Protein AF-A0AA45L9X8-F1 (afdb_monomer)

Sequence (240 aa):
MHRSDQQALIRVTEGLGALEAAHTVRDLLAHVPREQLTEALHHLAKVARGTAWALNGVAEGASHLAQDATNTETGPWPELAELAREIETAARSTVDKSRGQRTAFGTAHNTARIAEGGTPPRPDTSGTQLGERAVSHLEHAEALLHHPGHRVTDVSVLRTVTGALERVTDLVAGLADQCARAANRLASRSTDEDAAERHRATARDVATARRLTREVRRELERVHDLAGQLHELTARPARS

Radius of gyration: 20.43 Å; Cα contacts (8 Å, |Δi|>4): 399; chains: 1; bounding box: 55×26×66 Å

Structure (mmCIF, N/CA/C/O backbone):
data_AF-A0AA45L9X8-F1
#
_entry.id   AF-A0AA45L9X8-F1
#
loop_
_atom_site.group_PDB
_atom_site.id
_atom_site.type_symbol
_atom_site.label_atom_id
_atom_site.label_alt_id
_atom_site.label_comp_id
_atom_site.label_asym_id
_atom_site.label_entity_id
_atom_site.label_seq_id
_atom_site.pdbx_PDB_ins_code
_atom_site.Cartn_x
_atom_site.Cartn_y
_atom_site.Cartn_z
_atom_site.occupancy
_atom_site.B_iso_or_equiv
_atom_site.auth_seq_id
_atom_site.auth_comp_id
_atom_site.auth_asym_id
_atom_site.auth_atom_id
_atom_site.pdbx_PDB_model_num
ATOM 1 N N . MET A 1 1 ? -18.139 9.742 16.169 1.00 68.81 1 MET A N 1
ATOM 2 C CA . MET A 1 1 ? -17.007 9.926 15.238 1.00 68.81 1 MET A CA 1
ATOM 3 C C . MET A 1 1 ? -16.358 11.298 15.420 1.00 68.81 1 MET A C 1
ATOM 5 O O . MET A 1 1 ? -17.027 12.312 15.234 1.00 68.81 1 MET A O 1
ATOM 9 N N . HIS A 1 2 ? -15.077 11.338 15.807 1.00 83.50 2 HIS A N 1
ATOM 10 C CA . HIS A 1 2 ? -14.310 12.582 15.959 1.00 83.50 2 HIS A CA 1
ATOM 11 C C . HIS A 1 2 ? -13.847 13.137 14.599 1.00 83.50 2 HIS A C 1
ATOM 13 O O . HIS A 1 2 ? -13.702 12.402 13.623 1.00 83.50 2 HIS A O 1
ATOM 19 N N . ARG A 1 3 ? -13.555 14.445 14.526 1.00 84.88 3 ARG A N 1
ATOM 20 C CA . ARG A 1 3 ? -13.053 15.095 13.295 1.00 84.88 3 ARG A CA 1
ATOM 21 C C . ARG A 1 3 ? -11.754 14.456 12.777 1.00 84.88 3 ARG A C 1
ATOM 23 O O . ARG A 1 3 ? -11.559 14.387 11.567 1.00 84.88 3 ARG A O 1
ATOM 30 N N . SER A 1 4 ? -10.882 13.992 13.673 1.00 86.44 4 SER A N 1
ATOM 31 C CA . SER A 1 4 ? -9.638 13.283 13.338 1.00 86.44 4 SER A CA 1
ATOM 32 C C . SER A 1 4 ? -9.898 11.927 12.677 1.00 86.44 4 SER A C 1
ATOM 34 O O . SER A 1 4 ? -9.291 11.637 11.647 1.00 86.44 4 SER A O 1
ATOM 36 N N . ASP A 1 5 ? -10.846 11.147 13.209 1.00 88.81 5 ASP A N 1
ATOM 37 C CA . ASP A 1 5 ? -11.257 9.852 12.649 1.00 88.81 5 ASP A CA 1
ATOM 38 C C . ASP A 1 5 ? -11.786 10.021 11.224 1.00 88.81 5 ASP A C 1
ATOM 40 O O . ASP A 1 5 ? -11.373 9.317 10.305 1.00 88.81 5 ASP A O 1
ATOM 44 N N . GLN A 1 6 ? -12.662 11.010 11.023 1.00 89.00 6 GLN A N 1
ATOM 45 C CA . GLN A 1 6 ? -13.237 11.300 9.714 1.00 89.00 6 GLN A CA 1
ATOM 46 C C . GLN A 1 6 ? -12.159 11.700 8.698 1.00 89.00 6 GLN A C 1
ATOM 48 O O . GLN A 1 6 ? -12.199 11.270 7.549 1.00 89.00 6 GLN A O 1
ATOM 53 N N . GLN A 1 7 ? -11.168 12.494 9.111 1.00 89.00 7 GLN A N 1
ATOM 54 C CA . GLN A 1 7 ? -10.051 12.865 8.241 1.00 89.00 7 GLN A CA 1
ATOM 55 C C . GLN A 1 7 ? -9.158 11.671 7.891 1.00 89.00 7 GLN A C 1
ATOM 57 O O . GLN A 1 7 ? -8.729 11.566 6.743 1.00 89.00 7 GLN A O 1
ATOM 62 N N . ALA A 1 8 ? -8.872 10.783 8.848 1.00 88.62 8 ALA A N 1
ATOM 63 C CA . ALA A 1 8 ? -8.127 9.554 8.576 1.00 88.62 8 ALA A CA 1
ATOM 64 C C . ALA A 1 8 ? -8.879 8.668 7.575 1.00 88.62 8 ALA A C 1
ATOM 66 O O . ALA A 1 8 ? -8.294 8.218 6.590 1.00 88.62 8 ALA A O 1
ATOM 67 N N . LEU A 1 9 ? -10.184 8.486 7.791 1.00 91.50 9 LEU A N 1
ATOM 68 C CA . LEU A 1 9 ? -11.040 7.688 6.925 1.00 91.50 9 LEU A CA 1
ATOM 69 C C . LEU A 1 9 ? -11.077 8.231 5.494 1.00 91.50 9 LEU A C 1
ATOM 71 O O . LEU A 1 9 ? -10.830 7.474 4.557 1.00 91.50 9 LEU A O 1
ATOM 75 N N . ILE A 1 10 ? -11.340 9.531 5.325 1.00 91.38 10 ILE A N 1
ATOM 76 C CA . ILE A 1 10 ? -11.396 10.182 4.007 1.00 91.38 10 ILE A CA 1
ATOM 77 C C . ILE A 1 10 ? -10.073 9.985 3.267 1.00 91.38 10 ILE A C 1
ATOM 79 O O . ILE A 1 10 ? -10.062 9.453 2.165 1.00 91.38 10 ILE A O 1
ATOM 83 N N . ARG A 1 11 ? -8.939 10.307 3.899 1.00 91.00 11 ARG A N 1
ATOM 84 C CA . ARG A 1 11 ? -7.625 10.204 3.245 1.00 91.00 11 ARG A CA 1
ATOM 85 C C . ARG A 1 11 ? -7.294 8.784 2.800 1.00 91.00 11 ARG A C 1
ATOM 87 O O . ARG A 1 11 ? -6.819 8.587 1.686 1.00 91.00 11 ARG A O 1
ATOM 94 N N . VAL A 1 12 ? -7.525 7.795 3.666 1.00 92.69 12 VAL A N 1
ATOM 95 C CA . VAL A 1 12 ? -7.210 6.394 3.350 1.00 92.69 12 VAL A CA 1
ATOM 96 C C . VAL A 1 12 ? -8.138 5.859 2.258 1.00 92.69 12 VAL A C 1
ATOM 98 O O . VAL A 1 12 ? -7.678 5.144 1.374 1.00 92.69 12 VAL A O 1
ATOM 101 N N . THR A 1 13 ? -9.422 6.220 2.277 1.00 94.00 13 THR A N 1
ATOM 102 C CA . THR A 1 13 ? -10.393 5.749 1.274 1.00 94.00 13 THR A CA 1
ATOM 103 C C . THR A 1 13 ? -10.243 6.444 -0.078 1.00 94.00 13 THR A C 1
ATOM 105 O O . THR A 1 13 ? -10.304 5.773 -1.105 1.00 94.00 13 THR A O 1
ATOM 108 N N . GLU A 1 14 ? -9.957 7.745 -0.108 1.00 94.44 14 GLU A N 1
ATOM 109 C CA . GLU A 1 14 ? -9.617 8.459 -1.346 1.00 94.44 14 GLU A CA 1
ATOM 110 C C . GLU A 1 14 ? -8.288 7.955 -1.923 1.00 94.44 14 GLU A C 1
ATOM 112 O O . GLU A 1 14 ? -8.189 7.694 -3.122 1.00 94.44 14 GLU A O 1
ATOM 117 N N . GLY A 1 15 ? -7.276 7.744 -1.070 1.00 94.75 15 GLY A N 1
ATOM 118 C CA . GLY A 1 15 ? -5.996 7.165 -1.480 1.00 94.75 15 GLY A CA 1
ATOM 119 C C . GLY A 1 15 ? -6.153 5.752 -2.047 1.00 94.75 15 GLY A C 1
ATOM 120 O O . GLY A 1 15 ? -5.525 5.416 -3.052 1.00 94.75 15 GLY A O 1
ATOM 121 N N . LEU A 1 16 ? -7.034 4.939 -1.453 1.00 96.38 16 LEU A N 1
ATOM 122 C CA . LEU A 1 16 ? -7.421 3.636 -1.992 1.00 96.38 16 LEU A CA 1
ATOM 123 C C . LEU A 1 16 ? -8.072 3.778 -3.375 1.00 96.38 16 LEU A C 1
ATOM 125 O O . LEU A 1 16 ? -7.644 3.095 -4.299 1.00 96.38 16 LEU A O 1
ATOM 129 N N . GLY A 1 17 ? -9.036 4.685 -3.548 1.00 96.31 17 GLY A N 1
ATOM 130 C CA . GLY A 1 17 ? -9.684 4.912 -4.845 1.00 96.31 17 GLY A CA 1
ATOM 131 C C . GLY A 1 17 ? -8.697 5.335 -5.942 1.00 96.31 17 GLY A C 1
ATOM 132 O O . GLY A 1 17 ? -8.766 4.851 -7.073 1.00 96.31 17 GLY A O 1
ATOM 133 N N . ALA A 1 18 ? -7.716 6.176 -5.604 1.00 95.69 18 ALA A N 1
ATOM 134 C CA . ALA A 1 18 ? -6.634 6.550 -6.513 1.00 95.69 18 ALA A CA 1
ATOM 135 C C . ALA A 1 18 ? -5.755 5.341 -6.900 1.00 95.69 18 ALA A C 1
ATOM 137 O O . ALA A 1 18 ? -5.417 5.162 -8.072 1.00 95.69 18 ALA A O 1
ATOM 138 N N . LEU A 1 19 ? -5.432 4.462 -5.946 1.00 96.06 19 LEU A N 1
ATOM 139 C CA . LEU A 1 19 ? -4.695 3.225 -6.223 1.00 96.06 19 LEU A CA 1
ATOM 140 C C . LEU A 1 19 ? -5.499 2.228 -7.052 1.00 96.06 19 LEU A C 1
ATOM 142 O O . LEU A 1 19 ? -4.926 1.569 -7.917 1.00 96.06 19 LEU A O 1
ATOM 146 N N . GLU A 1 20 ? -6.804 2.110 -6.820 1.00 96.81 20 GLU A N 1
ATOM 147 C CA . GLU A 1 20 ? -7.694 1.280 -7.632 1.00 96.81 20 GLU A CA 1
ATOM 148 C C . GLU A 1 20 ? -7.701 1.778 -9.080 1.00 96.81 20 GLU A C 1
ATOM 150 O O . GLU A 1 20 ? -7.525 0.978 -10.001 1.00 96.81 20 GLU A O 1
ATOM 155 N N . ALA A 1 21 ? -7.780 3.097 -9.289 1.00 94.25 21 ALA A N 1
ATOM 156 C CA . ALA A 1 21 ? -7.664 3.705 -10.612 1.00 94.25 21 ALA A CA 1
ATOM 157 C C . ALA A 1 21 ? -6.315 3.373 -11.274 1.00 94.25 21 ALA A C 1
ATOM 159 O O . ALA A 1 21 ? -6.306 2.852 -12.391 1.00 94.25 21 ALA A O 1
ATOM 160 N N . ALA A 1 22 ? -5.186 3.553 -10.575 1.00 92.50 22 ALA A N 1
ATOM 161 C CA . ALA A 1 22 ? -3.868 3.141 -11.077 1.00 92.50 22 ALA A CA 1
ATOM 162 C C . ALA A 1 22 ? -3.829 1.641 -11.424 1.00 92.50 22 ALA A C 1
ATOM 164 O O . ALA A 1 22 ? -3.284 1.229 -12.450 1.00 92.50 22 ALA A O 1
ATOM 165 N N . HIS A 1 23 ? -4.445 0.812 -10.581 1.00 92.50 23 HIS A N 1
ATOM 166 C CA . HIS A 1 23 ? -4.488 -0.631 -10.750 1.00 92.50 23 HIS A CA 1
ATOM 167 C C . HIS A 1 23 ? -5.346 -1.066 -11.945 1.00 92.50 23 HIS A C 1
ATOM 169 O O . HIS A 1 23 ? -5.035 -2.078 -12.575 1.00 92.50 23 HIS A O 1
ATOM 175 N N . THR A 1 24 ? -6.398 -0.325 -12.301 1.00 91.06 24 THR A N 1
ATOM 176 C CA . THR A 1 24 ? -7.250 -0.649 -13.462 1.00 91.06 24 THR A CA 1
ATOM 177 C C . THR A 1 24 ? -6.510 -0.534 -14.794 1.00 91.06 24 THR A C 1
ATOM 179 O O . THR A 1 24 ? -6.755 -1.321 -15.702 1.00 91.06 24 THR A O 1
ATOM 182 N N . VAL A 1 25 ? -5.544 0.381 -14.887 1.00 86.31 25 VAL A N 1
ATOM 183 C CA . VAL A 1 25 ? -4.707 0.597 -16.079 1.00 86.31 25 VAL A CA 1
ATOM 184 C C . VAL A 1 25 ? -3.301 -0.012 -15.936 1.00 86.31 25 VAL A C 1
ATOM 186 O O . VAL A 1 25 ? -2.416 0.246 -16.750 1.00 86.31 25 VAL A O 1
ATOM 189 N N . ARG A 1 26 ? -3.077 -0.857 -14.917 1.00 84.12 26 ARG A N 1
ATOM 190 C CA . ARG A 1 26 ? -1.748 -1.364 -14.515 1.00 84.12 26 ARG A CA 1
ATOM 191 C C . ARG A 1 26 ? -0.994 -2.145 -15.582 1.00 84.12 26 ARG A C 1
ATOM 193 O O . ARG A 1 26 ? 0.232 -2.119 -15.581 1.00 84.12 26 ARG A O 1
ATOM 200 N N . ASP A 1 27 ? -1.688 -2.848 -16.474 1.00 79.88 27 ASP A N 1
ATOM 201 C CA . ASP A 1 27 ? -1.033 -3.659 -17.510 1.00 79.88 27 ASP A CA 1
ATOM 202 C C . ASP A 1 27 ? -0.260 -2.780 -18.509 1.00 79.88 27 ASP A C 1
ATOM 204 O O . ASP A 1 27 ? 0.570 -3.267 -19.270 1.00 79.88 27 ASP A O 1
ATOM 208 N N . LEU A 1 28 ? -0.472 -1.463 -18.452 1.00 77.44 28 LEU A N 1
ATOM 209 C CA . LEU A 1 28 ? 0.188 -0.461 -19.279 1.00 77.44 28 LEU A CA 1
ATOM 210 C C . LEU A 1 28 ? 1.419 0.140 -18.592 1.00 77.44 28 LEU A C 1
ATOM 212 O O . LEU A 1 28 ? 2.329 0.572 -19.296 1.00 77.44 28 LEU A O 1
ATOM 216 N N . LEU A 1 29 ? 1.539 0.045 -17.254 1.00 81.00 29 LEU A N 1
ATOM 217 C CA . LEU A 1 29 ? 2.806 0.308 -16.539 1.00 81.00 29 LEU A CA 1
ATOM 218 C C . LEU A 1 29 ? 3.929 -0.589 -17.048 1.00 81.00 29 LEU A C 1
ATOM 220 O O . LEU A 1 29 ? 5.105 -0.266 -16.979 1.00 81.00 29 LEU A O 1
ATOM 224 N N . ALA A 1 30 ? 3.550 -1.731 -17.599 1.00 74.56 30 ALA A N 1
ATOM 225 C CA . ALA A 1 30 ? 4.441 -2.658 -18.236 1.00 74.56 30 ALA A CA 1
ATOM 226 C C . ALA A 1 30 ? 5.228 -1.990 -19.407 1.00 74.56 30 ALA A C 1
ATOM 228 O O . ALA A 1 30 ? 6.401 -2.300 -19.637 1.00 74.56 30 ALA A O 1
ATOM 229 N N . HIS A 1 31 ? 4.608 -1.051 -20.116 1.00 77.00 31 HIS A N 1
ATOM 230 C CA . HIS A 1 31 ? 5.112 -0.440 -21.350 1.00 77.00 31 HIS A CA 1
ATOM 231 C C . HIS A 1 31 ? 5.698 0.963 -21.154 1.00 77.00 31 HIS A C 1
ATOM 233 O O . HIS A 1 31 ? 5.910 1.690 -22.123 1.00 77.00 31 HIS A O 1
ATOM 239 N N . VAL A 1 32 ? 5.950 1.358 -19.907 1.00 79.19 32 VAL A N 1
ATOM 240 C CA . VAL A 1 32 ? 6.441 2.702 -19.600 1.00 79.19 32 VAL A CA 1
ATOM 241 C C . VAL A 1 32 ? 7.933 2.857 -19.909 1.00 79.19 32 VAL A C 1
ATOM 243 O O . VAL A 1 32 ? 8.697 1.890 -19.801 1.00 79.19 32 VAL A O 1
ATOM 246 N N . PRO A 1 33 ? 8.377 4.071 -20.279 1.00 85.62 33 PRO A N 1
ATOM 247 C CA . PRO A 1 33 ? 9.795 4.382 -20.399 1.00 85.62 33 PRO A CA 1
ATOM 248 C C . PRO A 1 33 ? 10.496 4.373 -19.028 1.00 85.62 33 PRO A C 1
ATOM 250 O O . PRO A 1 33 ? 9.861 4.358 -17.974 1.00 85.62 33 PRO A O 1
ATOM 253 N N . ARG A 1 34 ? 11.834 4.404 -19.052 1.00 84.56 34 ARG A N 1
ATOM 254 C CA . ARG A 1 34 ? 12.699 4.334 -17.857 1.00 84.56 34 ARG A CA 1
ATOM 255 C C . ARG A 1 34 ? 12.360 5.370 -16.773 1.00 84.56 34 ARG A C 1
ATOM 257 O O . ARG A 1 34 ? 12.268 4.992 -15.613 1.00 84.56 34 ARG A O 1
ATOM 264 N N . GLU A 1 35 ? 12.095 6.616 -17.167 1.00 86.50 35 GLU A N 1
ATOM 265 C CA . GLU A 1 35 ? 11.758 7.732 -16.262 1.00 86.50 35 GLU A CA 1
ATOM 266 C C . GLU A 1 35 ? 10.467 7.448 -15.485 1.00 86.50 35 GLU A C 1
ATOM 268 O O . GLU A 1 35 ? 10.410 7.523 -14.260 1.00 86.50 35 GLU A O 1
ATOM 273 N N . GLN A 1 36 ? 9.448 6.984 -16.202 1.00 89.12 36 GLN A N 1
ATOM 274 C CA . GLN A 1 36 ? 8.138 6.663 -15.645 1.00 89.12 36 GLN A CA 1
ATOM 275 C C . GLN A 1 36 ? 8.172 5.431 -14.725 1.00 89.12 36 GLN A C 1
ATOM 277 O O . GLN A 1 36 ? 7.437 5.364 -13.741 1.00 89.12 36 GLN A O 1
ATOM 282 N N . LEU A 1 37 ? 9.055 4.456 -14.987 1.00 91.50 37 LEU A N 1
ATOM 283 C CA . LEU A 1 37 ? 9.295 3.352 -14.050 1.00 91.50 37 LEU A CA 1
ATOM 284 C C . LEU A 1 37 ? 9.880 3.868 -12.726 1.00 91.50 37 LEU A C 1
ATOM 286 O O . LEU A 1 37 ? 9.458 3.435 -11.651 1.00 91.50 37 LEU A O 1
ATOM 290 N N . THR A 1 38 ? 10.845 4.781 -12.790 1.00 93.31 38 THR A N 1
ATOM 291 C CA . THR A 1 38 ? 11.466 5.374 -11.602 1.00 93.31 38 THR A CA 1
ATOM 292 C C . THR A 1 38 ? 10.468 6.195 -10.792 1.00 93.31 38 THR A C 1
ATOM 294 O O . THR A 1 38 ? 10.443 6.055 -9.564 1.00 93.31 38 THR A O 1
ATOM 297 N N . GLU A 1 39 ? 9.619 6.987 -11.451 1.00 94.06 39 GLU A N 1
ATOM 298 C CA . GLU A 1 39 ? 8.519 7.733 -10.823 1.00 94.06 39 GLU A CA 1
ATOM 299 C C . GLU A 1 39 ? 7.506 6.790 -10.166 1.00 94.06 39 GLU A C 1
ATOM 301 O O . GLU A 1 39 ? 7.210 6.928 -8.979 1.00 94.06 39 GLU A O 1
ATOM 306 N N . ALA A 1 40 ? 7.056 5.746 -10.868 1.00 94.56 40 ALA A N 1
ATOM 307 C CA . ALA A 1 40 ? 6.150 4.753 -10.294 1.00 94.56 40 ALA A CA 1
ATOM 308 C C . ALA A 1 40 ? 6.728 4.119 -9.015 1.00 94.56 40 ALA A C 1
ATOM 310 O O . ALA A 1 40 ? 6.042 4.012 -7.997 1.00 94.56 40 ALA A O 1
ATOM 311 N N . LEU A 1 41 ? 8.010 3.734 -9.028 1.00 96.25 41 LEU A N 1
ATOM 312 C CA . LEU A 1 41 ? 8.690 3.181 -7.852 1.00 96.25 41 LEU A CA 1
ATOM 313 C C . LEU A 1 41 ? 8.836 4.206 -6.721 1.00 96.25 41 LEU A C 1
ATOM 315 O O . LEU A 1 41 ? 8.725 3.836 -5.548 1.00 96.25 41 LEU A O 1
ATOM 319 N N . HIS A 1 42 ? 9.040 5.482 -7.057 1.00 96.50 42 HIS A N 1
ATOM 320 C CA . HIS A 1 42 ? 9.050 6.573 -6.088 1.00 96.50 42 HIS A CA 1
ATOM 321 C C . HIS A 1 42 ? 7.705 6.676 -5.365 1.00 96.50 42 HIS A C 1
ATOM 323 O O . HIS A 1 42 ? 7.655 6.602 -4.134 1.00 96.50 42 HIS A O 1
ATOM 329 N N . HIS A 1 43 ? 6.614 6.777 -6.125 1.00 96.75 43 HIS A N 1
ATOM 330 C CA . HIS A 1 43 ? 5.272 6.908 -5.573 1.00 96.75 43 HIS A CA 1
ATOM 331 C C . HIS A 1 43 ? 4.875 5.672 -4.757 1.00 96.75 43 HIS A C 1
ATOM 333 O O . HIS A 1 43 ? 4.352 5.812 -3.653 1.00 96.75 43 HIS A O 1
ATOM 339 N N . LEU A 1 44 ? 5.218 4.455 -5.199 1.00 96.38 44 LEU A N 1
ATOM 340 C CA . LEU A 1 44 ? 4.994 3.237 -4.405 1.00 96.38 44 LEU A CA 1
ATOM 341 C C . LEU A 1 44 ? 5.742 3.268 -3.060 1.00 96.38 44 LEU A C 1
ATOM 343 O O . LEU A 1 44 ? 5.179 2.883 -2.031 1.00 96.38 44 LEU A O 1
ATOM 347 N N . ALA A 1 45 ? 6.978 3.781 -3.020 1.00 96.00 45 ALA A N 1
ATOM 348 C CA . ALA A 1 45 ? 7.712 3.957 -1.764 1.00 96.00 45 ALA A CA 1
ATOM 349 C C . ALA A 1 45 ? 7.008 4.948 -0.817 1.00 96.00 45 ALA A C 1
ATOM 351 O O . ALA A 1 45 ? 7.021 4.780 0.409 1.00 96.00 45 ALA A O 1
ATOM 352 N N . LYS A 1 46 ? 6.383 5.989 -1.371 1.00 95.81 46 LYS A N 1
ATOM 353 C CA . LYS A 1 46 ? 5.662 7.024 -0.619 1.00 95.81 46 LYS A CA 1
ATOM 354 C C . LYS A 1 46 ? 4.297 6.543 -0.137 1.00 95.81 46 LYS A C 1
ATOM 356 O O . LYS A 1 46 ? 3.956 6.788 1.016 1.00 95.81 46 LYS A O 1
ATOM 361 N N . VAL A 1 47 ? 3.581 5.765 -0.941 1.00 95.50 47 VAL A N 1
ATOM 362 C CA . VAL A 1 47 ? 2.357 5.061 -0.532 1.00 95.50 47 VAL A CA 1
ATOM 363 C C . VAL A 1 47 ? 2.654 4.075 0.603 1.00 95.50 47 VAL A C 1
ATOM 365 O O . VAL A 1 47 ? 1.940 4.061 1.607 1.00 95.50 47 VAL A O 1
ATOM 368 N N . ALA A 1 48 ? 3.752 3.312 0.526 1.00 94.50 48 ALA A N 1
ATOM 369 C CA . ALA A 1 48 ? 4.182 2.433 1.621 1.00 94.50 48 ALA A CA 1
ATOM 370 C C . ALA A 1 48 ? 4.493 3.222 2.910 1.00 94.50 48 ALA A C 1
ATOM 372 O O . ALA A 1 48 ? 4.153 2.791 4.013 1.00 94.50 48 ALA A O 1
ATOM 373 N N . ARG A 1 49 ? 5.085 4.420 2.787 1.00 94.00 49 ARG A N 1
ATOM 374 C CA . ARG A 1 49 ? 5.280 5.340 3.920 1.00 94.00 49 ARG A CA 1
ATOM 375 C C . ARG A 1 49 ? 3.948 5.800 4.519 1.00 94.00 49 ARG A C 1
ATOM 377 O O . ARG A 1 49 ? 3.807 5.766 5.737 1.00 94.00 49 ARG A O 1
ATOM 384 N N . GLY A 1 50 ? 3.000 6.219 3.684 1.00 93.19 50 GLY A N 1
ATOM 385 C CA . GLY A 1 50 ? 1.672 6.652 4.120 1.00 93.19 50 GLY A CA 1
ATOM 386 C C . GLY A 1 50 ? 0.882 5.539 4.809 1.00 93.19 50 GLY A C 1
ATOM 387 O O . GLY A 1 50 ? 0.288 5.757 5.861 1.00 93.19 50 GLY A O 1
ATOM 388 N N . THR A 1 51 ? 0.988 4.313 4.293 1.00 92.75 51 THR A N 1
ATOM 389 C CA . THR A 1 51 ? 0.426 3.100 4.912 1.00 92.75 51 THR A CA 1
ATOM 390 C C . THR A 1 51 ? 0.974 2.902 6.330 1.00 92.75 51 THR A C 1
ATOM 392 O O . THR A 1 51 ? 0.207 2.698 7.269 1.00 92.75 51 THR A O 1
ATOM 395 N N . ALA A 1 52 ? 2.292 3.047 6.518 1.00 93.44 52 ALA A N 1
ATOM 396 C CA . ALA A 1 52 ? 2.920 2.953 7.838 1.00 93.44 52 ALA A CA 1
ATOM 397 C C . ALA A 1 52 ? 2.445 4.056 8.803 1.00 93.44 52 ALA A C 1
ATOM 399 O O . ALA A 1 52 ? 2.281 3.811 9.996 1.00 93.44 52 ALA A O 1
ATOM 400 N N . TRP A 1 53 ? 2.211 5.272 8.307 1.00 94.00 53 TRP A N 1
ATOM 401 C CA . TRP A 1 53 ? 1.665 6.358 9.121 1.00 94.00 53 TRP A CA 1
ATOM 402 C C . TRP A 1 53 ? 0.219 6.118 9.544 1.00 94.00 53 TRP A C 1
ATOM 404 O O . TRP A 1 53 ? -0.108 6.344 10.707 1.00 94.00 53 TRP A O 1
ATOM 414 N N . ALA A 1 54 ? -0.628 5.635 8.636 1.00 93.56 54 ALA A N 1
ATOM 415 C CA . ALA A 1 54 ? -1.998 5.263 8.963 1.00 93.56 54 ALA A CA 1
ATOM 416 C C . ALA A 1 54 ? -2.031 4.133 10.008 1.00 93.56 54 ALA A C 1
ATOM 418 O O . ALA A 1 54 ? -2.769 4.226 10.986 1.00 93.56 54 ALA A O 1
ATOM 419 N N . LEU A 1 55 ? -1.163 3.125 9.866 1.00 93.94 55 LEU A N 1
ATOM 420 C CA . LEU A 1 55 ? -0.999 2.054 10.855 1.00 93.94 55 LEU A CA 1
ATOM 421 C C . LEU A 1 55 ? -0.542 2.559 12.225 1.00 93.94 55 LEU A C 1
ATOM 423 O O . LEU A 1 55 ? -1.014 2.071 13.248 1.00 93.94 55 LEU A O 1
ATOM 427 N N . ASN A 1 56 ? 0.349 3.550 12.265 1.00 94.56 56 ASN A N 1
ATOM 428 C CA . ASN A 1 56 ? 0.740 4.166 13.527 1.00 94.56 56 ASN A CA 1
ATOM 429 C C . ASN A 1 56 ? -0.446 4.891 14.192 1.00 94.56 56 ASN A C 1
ATOM 431 O O . ASN A 1 56 ? -0.640 4.752 15.394 1.00 94.56 56 ASN A O 1
ATOM 435 N N . GLY A 1 57 ? -1.287 5.582 13.412 1.00 93.56 57 GLY A N 1
ATOM 436 C CA . GLY A 1 57 ? -2.528 6.189 13.914 1.00 93.56 57 GLY A CA 1
ATOM 437 C C . GLY A 1 57 ? -3.549 5.162 14.430 1.00 93.56 57 GLY A C 1
ATOM 438 O O . GLY A 1 57 ? -4.233 5.419 15.422 1.00 93.56 57 GLY A O 1
ATOM 439 N N . VAL A 1 58 ? -3.616 3.978 13.809 1.00 94.88 58 VAL A N 1
ATOM 440 C CA . VAL A 1 58 ? -4.390 2.820 14.302 1.00 94.88 58 VAL A CA 1
ATOM 441 C C . VAL A 1 58 ? -3.829 2.321 15.637 1.00 94.88 58 VAL A C 1
ATOM 443 O O . VAL A 1 58 ? -4.593 2.129 16.578 1.00 94.88 58 VAL A O 1
ATOM 446 N N . ALA A 1 59 ? -2.506 2.162 15.753 1.00 95.56 59 ALA A N 1
ATOM 447 C CA . ALA A 1 59 ? -1.860 1.709 16.985 1.00 95.56 59 ALA A CA 1
ATOM 448 C C . ALA A 1 59 ? -2.075 2.685 18.155 1.00 95.56 59 ALA A C 1
ATOM 450 O O . ALA A 1 59 ? -2.457 2.274 19.247 1.00 95.56 59 ALA A O 1
ATOM 451 N N . GLU A 1 60 ? -1.870 3.983 17.921 1.00 95.00 60 GLU A N 1
ATOM 452 C CA . GLU A 1 60 ? -2.143 5.036 18.908 1.00 95.00 60 GLU A CA 1
ATOM 453 C C . GLU A 1 60 ? -3.622 5.055 19.308 1.00 95.00 60 GLU A C 1
ATOM 455 O O . GLU A 1 60 ? -3.961 5.190 20.483 1.00 95.00 60 GLU A O 1
ATOM 460 N N . GLY A 1 61 ? -4.508 4.877 18.329 1.00 93.38 61 GLY A N 1
ATOM 461 C CA . GLY A 1 61 ? -5.947 4.786 18.524 1.00 93.38 61 GLY A CA 1
ATOM 462 C C . GLY A 1 61 ? -6.358 3.651 19.452 1.00 93.38 61 GLY A C 1
ATOM 463 O O . GLY A 1 61 ? -7.054 3.877 20.443 1.00 93.38 61 GLY A O 1
ATOM 464 N N . ALA A 1 62 ? -5.855 2.453 19.164 1.00 95.00 62 ALA A N 1
ATOM 465 C CA . ALA A 1 62 ? -6.088 1.251 19.950 1.00 95.00 62 ALA A CA 1
ATOM 466 C C . ALA A 1 62 ? -5.516 1.365 21.374 1.00 95.00 62 ALA A C 1
ATOM 468 O O . ALA A 1 62 ? -6.185 0.997 22.337 1.00 95.00 62 ALA A O 1
ATOM 469 N N . SER A 1 63 ? -4.335 1.970 21.534 1.00 94.69 63 SER A N 1
ATOM 470 C CA . SER A 1 63 ? -3.746 2.221 22.857 1.00 94.69 63 SER A CA 1
ATOM 471 C C . SER A 1 63 ? -4.657 3.071 23.746 1.00 94.69 63 SER A C 1
ATOM 473 O O . SER A 1 63 ? -4.894 2.752 24.911 1.00 94.69 63 SER A O 1
ATOM 475 N N . HIS A 1 64 ? -5.236 4.132 23.182 1.00 91.62 64 HIS A N 1
ATOM 476 C CA . HIS A 1 64 ? -6.179 4.975 23.908 1.00 91.62 64 HIS A CA 1
ATOM 477 C C . HIS A 1 64 ? -7.499 4.269 24.215 1.00 91.62 64 HIS A C 1
ATOM 479 O O . HIS A 1 64 ? -7.997 4.392 25.328 1.00 91.62 64 HIS A O 1
ATOM 485 N N . LEU A 1 65 ? -8.037 3.493 23.270 1.00 91.25 65 LEU A N 1
ATOM 486 C CA . LEU A 1 65 ? -9.227 2.675 23.518 1.00 91.25 65 LEU A CA 1
ATOM 487 C C . LEU A 1 65 ? -9.018 1.717 24.699 1.00 91.25 65 LEU A C 1
ATOM 489 O O . LEU A 1 65 ? -9.904 1.569 25.539 1.00 91.25 65 LEU A O 1
ATOM 493 N N . ALA A 1 66 ? -7.827 1.123 24.813 1.00 91.75 66 ALA A N 1
ATOM 494 C CA . ALA A 1 66 ? -7.485 0.265 25.941 1.00 91.75 66 ALA A CA 1
ATOM 495 C C . ALA A 1 66 ? -7.440 1.019 27.281 1.00 91.75 66 ALA A C 1
ATOM 497 O O . ALA A 1 66 ? -7.853 0.483 28.313 1.00 91.75 66 ALA A O 1
ATOM 498 N N . GLN A 1 67 ? -6.933 2.254 27.281 1.00 90.12 67 GLN A N 1
ATOM 499 C CA . GLN A 1 67 ? -6.897 3.113 28.468 1.00 90.12 67 GLN A CA 1
ATOM 500 C C . GLN A 1 67 ? -8.312 3.518 28.894 1.00 90.12 67 GLN A C 1
ATOM 502 O O . GLN A 1 67 ? -8.670 3.353 30.060 1.00 90.12 67 GLN A O 1
ATOM 507 N N . ASP A 1 68 ? -9.138 3.970 27.951 1.00 87.50 68 ASP A N 1
ATOM 508 C CA . ASP A 1 68 ? -10.503 4.431 28.215 1.00 87.50 68 ASP A CA 1
ATOM 509 C C . ASP A 1 68 ? -11.387 3.301 28.772 1.00 87.50 68 ASP A C 1
ATOM 511 O O . ASP A 1 68 ? -12.134 3.509 29.731 1.00 87.50 68 ASP A O 1
ATOM 515 N N . ALA A 1 69 ? -11.238 2.078 28.251 1.00 85.75 69 ALA A N 1
ATOM 516 C CA . ALA A 1 69 ? -11.947 0.891 28.741 1.00 85.75 69 ALA A CA 1
ATOM 517 C C . ALA A 1 69 ? -11.486 0.401 30.125 1.00 85.75 69 ALA A C 1
ATOM 519 O O . ALA A 1 69 ? -12.198 -0.356 30.787 1.00 85.75 69 ALA A O 1
ATOM 520 N N . THR A 1 70 ? -10.300 0.828 30.571 1.00 83.44 70 THR A N 1
ATOM 521 C CA . THR A 1 70 ? -9.797 0.552 31.926 1.00 83.44 70 THR A CA 1
ATOM 522 C C . THR A 1 70 ? -10.279 1.609 32.933 1.00 83.44 70 THR A C 1
ATOM 524 O O . THR A 1 70 ? -10.446 1.300 34.110 1.00 83.44 70 THR A O 1
ATOM 527 N N . ASN A 1 71 ? -10.520 2.843 32.475 1.00 76.25 71 ASN A N 1
ATOM 528 C CA . ASN A 1 71 ? -10.761 4.019 33.321 1.00 76.25 71 ASN A CA 1
ATOM 529 C C . ASN A 1 71 ? -12.245 4.397 33.508 1.00 76.25 71 ASN A C 1
ATOM 531 O O . ASN A 1 71 ? -12.539 5.377 34.189 1.00 76.25 71 ASN A O 1
ATOM 535 N N . THR A 1 72 ? -13.188 3.697 32.878 1.00 65.25 72 THR A N 1
ATOM 536 C CA . THR A 1 72 ? -14.593 4.131 32.809 1.00 65.25 72 THR A CA 1
ATOM 537 C C . THR A 1 72 ? -15.364 3.881 34.118 1.00 65.25 72 THR A C 1
ATOM 539 O O . THR A 1 72 ? -15.359 2.776 34.657 1.00 65.25 72 THR A O 1
ATOM 542 N N . GLU A 1 73 ? -16.092 4.901 34.607 1.00 58.12 73 GLU A N 1
ATOM 543 C CA . GLU A 1 73 ? -16.946 4.856 35.820 1.00 58.12 73 GLU A CA 1
ATOM 544 C C . GLU A 1 73 ? -18.067 3.795 35.760 1.00 58.12 73 GLU A C 1
ATOM 546 O O . GLU A 1 73 ? -18.626 3.417 36.786 1.00 58.12 73 GLU A O 1
ATOM 551 N N . THR A 1 74 ? -18.384 3.280 34.569 1.00 54.44 74 THR A N 1
ATOM 552 C CA . THR A 1 74 ? -19.402 2.244 34.310 1.00 54.44 74 THR A CA 1
ATOM 553 C C . THR A 1 74 ? -18.903 0.803 34.505 1.00 54.44 74 THR A C 1
ATOM 555 O O . THR A 1 74 ? -19.634 -0.145 34.221 1.00 54.44 74 THR A O 1
ATOM 558 N N . GLY A 1 75 ? -17.699 0.631 35.055 1.00 53.19 75 GLY A N 1
ATOM 559 C CA . GLY A 1 75 ? -17.056 -0.659 35.303 1.00 53.19 75 GLY A CA 1
ATOM 560 C C . GLY A 1 75 ? -16.048 -1.007 34.203 1.00 53.19 75 GLY A C 1
ATOM 561 O O . GLY A 1 75 ? -16.268 -0.657 33.045 1.00 53.19 75 GLY A O 1
ATOM 562 N N . PRO A 1 76 ? -14.928 -1.674 34.537 1.00 62.06 76 PRO A N 1
ATOM 563 C CA . PRO A 1 76 ? -13.895 -2.009 33.563 1.00 62.06 76 PRO A CA 1
ATOM 564 C C . PRO A 1 76 ? -14.451 -2.960 32.496 1.00 62.06 76 PRO A C 1
ATOM 566 O O . PRO A 1 76 ? -15.139 -3.926 32.827 1.00 62.06 76 PRO A O 1
ATOM 569 N N . TRP A 1 77 ? -14.119 -2.716 31.224 1.00 81.06 77 TRP A N 1
ATOM 570 C CA . TRP A 1 77 ? -14.360 -3.647 30.112 1.00 81.06 77 TRP A CA 1
ATOM 571 C C . TRP A 1 77 ? -13.044 -4.372 29.787 1.00 81.06 77 TRP A C 1
ATOM 573 O O . TRP A 1 77 ? -12.366 -4.009 28.822 1.00 81.06 77 TRP A O 1
ATOM 583 N N . PRO A 1 78 ? -12.625 -5.367 30.598 1.00 84.00 78 PRO A N 1
ATOM 584 C CA . PRO A 1 78 ? -11.303 -5.981 30.483 1.00 84.00 78 PRO A CA 1
ATOM 585 C C . PRO A 1 78 ? -11.076 -6.633 29.117 1.00 84.00 78 PRO A C 1
ATOM 587 O O . PRO A 1 78 ? -10.002 -6.467 28.552 1.00 84.00 78 PRO A O 1
ATOM 590 N N . GLU A 1 79 ? -12.101 -7.278 28.552 1.00 88.62 79 GLU A N 1
ATOM 591 C CA . GLU A 1 79 ? -12.040 -7.899 27.221 1.00 88.62 79 GLU A CA 1
ATOM 592 C C . GLU A 1 79 ? -11.786 -6.864 26.110 1.00 88.62 79 GLU A C 1
ATOM 594 O O . GLU A 1 79 ? -11.005 -7.106 25.193 1.00 88.62 79 GLU A O 1
ATOM 599 N N . LEU A 1 80 ? -12.395 -5.674 26.209 1.00 89.69 80 LEU A N 1
ATOM 600 C CA . LEU A 1 80 ? -12.169 -4.580 25.259 1.00 89.69 80 LEU A CA 1
ATOM 601 C C . LEU A 1 80 ? -10.740 -4.049 25.397 1.00 89.69 80 LEU A C 1
ATOM 603 O O . LEU A 1 80 ? -10.049 -3.860 24.397 1.00 89.69 80 LEU A O 1
ATOM 607 N N . ALA A 1 81 ? -10.290 -3.830 26.634 1.00 91.06 81 ALA A N 1
ATOM 608 C CA . ALA A 1 81 ? -8.953 -3.323 26.905 1.00 91.06 81 ALA A CA 1
ATOM 609 C C . ALA A 1 81 ? -7.854 -4.291 26.439 1.00 91.06 81 ALA A C 1
ATOM 611 O O . ALA A 1 81 ? -6.843 -3.851 25.892 1.00 91.06 81 ALA A O 1
ATOM 612 N N . GLU A 1 82 ? -8.049 -5.596 26.631 1.00 93.69 82 GLU A N 1
ATOM 613 C CA . GLU A 1 82 ? -7.148 -6.641 26.144 1.00 93.69 82 GLU A CA 1
ATOM 614 C C . GLU A 1 82 ? -7.086 -6.645 24.616 1.00 93.69 82 GLU A C 1
ATOM 616 O O . GLU A 1 82 ? -6.009 -6.477 24.041 1.00 93.69 82 GLU A O 1
ATOM 621 N N . LEU A 1 83 ? -8.242 -6.697 23.953 1.00 95.19 83 LEU A N 1
ATOM 622 C CA . LEU A 1 83 ? -8.312 -6.733 22.496 1.00 95.19 83 LEU A CA 1
ATOM 623 C C . LEU A 1 83 ? -7.734 -5.466 21.845 1.00 95.19 83 LEU A C 1
ATOM 625 O O . LEU A 1 83 ? -7.024 -5.534 20.842 1.00 95.19 83 LEU A O 1
ATOM 629 N N . ALA A 1 84 ? -7.965 -4.297 22.440 1.00 94.81 84 ALA A N 1
ATOM 630 C CA . ALA A 1 84 ? -7.372 -3.047 21.980 1.00 94.81 84 ALA A CA 1
ATOM 631 C C . ALA A 1 84 ? -5.832 -3.034 22.129 1.00 94.81 84 ALA A C 1
ATOM 633 O O . ALA A 1 84 ? -5.135 -2.539 21.240 1.00 94.81 84 ALA 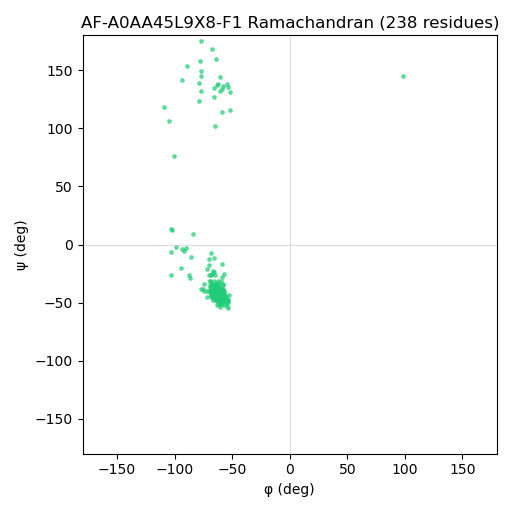A O 1
ATOM 634 N N . ARG A 1 85 ? -5.264 -3.647 23.179 1.00 96.25 85 ARG A N 1
ATOM 635 C CA . ARG A 1 85 ? -3.800 -3.823 23.310 1.00 96.25 85 ARG A CA 1
ATOM 636 C C . ARG A 1 85 ? -3.235 -4.815 22.296 1.00 96.25 85 ARG A C 1
ATOM 638 O O . ARG A 1 85 ? -2.117 -4.619 21.809 1.00 96.25 85 ARG A O 1
ATOM 645 N N . GLU A 1 86 ? -3.982 -5.862 21.956 1.00 97.38 86 GLU A N 1
ATOM 646 C CA . GLU A 1 86 ? -3.589 -6.785 20.888 1.00 97.38 86 GLU A CA 1
ATOM 647 C C . GLU A 1 86 ? -3.529 -6.078 19.532 1.00 97.38 86 GLU A C 1
ATOM 649 O O . GLU A 1 86 ? -2.541 -6.231 18.807 1.00 97.38 86 GLU A O 1
ATOM 654 N N . ILE A 1 87 ? -4.529 -5.244 19.221 1.00 97.31 87 ILE A N 1
ATOM 655 C CA . ILE A 1 87 ? -4.532 -4.408 18.012 1.00 97.31 87 ILE A CA 1
ATOM 656 C C . ILE A 1 87 ? -3.335 -3.462 18.013 1.00 97.31 87 ILE A C 1
ATOM 658 O O . ILE A 1 87 ? -2.636 -3.384 17.004 1.00 97.31 87 ILE A O 1
ATOM 662 N N . GLU A 1 88 ? -3.068 -2.762 19.122 1.00 97.25 88 GLU A N 1
ATOM 663 C CA . GLU A 1 88 ? -1.897 -1.886 19.237 1.00 97.25 88 GLU A CA 1
ATOM 664 C C . GLU A 1 88 ? -0.609 -2.656 18.910 1.00 97.25 88 GLU A C 1
ATOM 666 O O . GLU A 1 88 ? 0.191 -2.223 18.077 1.00 97.25 88 GLU A O 1
ATOM 671 N N . THR A 1 89 ? -0.421 -3.816 19.539 1.00 97.31 89 THR A N 1
ATOM 672 C CA . THR A 1 89 ? 0.780 -4.644 19.381 1.00 97.31 89 THR A CA 1
ATOM 673 C C . THR A 1 89 ? 0.949 -5.113 17.935 1.00 97.31 89 THR A C 1
ATOM 675 O O . THR A 1 89 ? 2.028 -4.971 17.350 1.00 97.31 89 THR A O 1
ATOM 678 N N . ALA A 1 90 ? -0.124 -5.627 17.329 1.00 96.75 90 ALA A N 1
ATOM 679 C CA . ALA A 1 90 ? -0.124 -6.091 15.946 1.00 96.75 90 ALA A CA 1
ATOM 680 C C . ALA A 1 90 ? 0.118 -4.936 14.956 1.00 96.75 90 ALA A C 1
ATOM 682 O O . ALA A 1 90 ? 0.942 -5.057 14.044 1.00 96.75 90 ALA A O 1
ATOM 683 N N . ALA A 1 91 ? -0.522 -3.783 15.165 1.00 96.19 91 ALA A N 1
ATOM 684 C CA . ALA A 1 91 ? -0.341 -2.602 14.329 1.00 96.19 91 ALA A CA 1
ATOM 685 C C . ALA A 1 91 ? 1.100 -2.074 14.404 1.00 96.19 91 ALA A C 1
ATOM 687 O O . ALA A 1 91 ? 1.710 -1.836 13.362 1.00 96.19 91 ALA A O 1
ATOM 688 N N . ARG A 1 92 ? 1.700 -1.972 15.602 1.00 96.12 92 ARG A N 1
ATOM 689 C CA . ARG A 1 92 ? 3.110 -1.560 15.764 1.00 96.12 92 ARG A CA 1
ATOM 690 C C . ARG A 1 92 ? 4.077 -2.521 15.075 1.00 96.12 92 ARG A C 1
ATOM 692 O O . ARG A 1 92 ? 4.961 -2.070 14.351 1.00 96.12 92 ARG A O 1
ATOM 699 N N . SER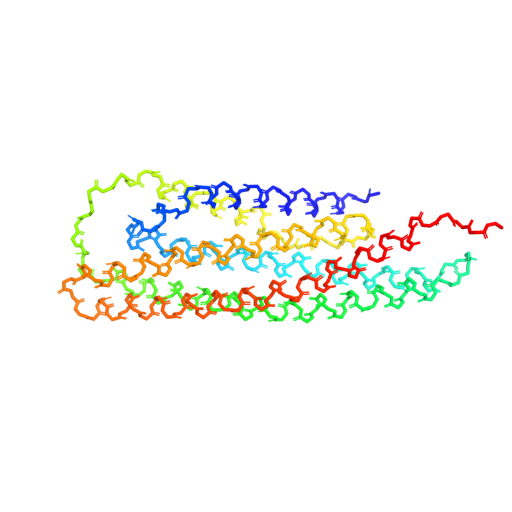 A 1 93 ? 3.876 -3.831 15.231 1.00 95.06 93 SER A N 1
ATOM 700 C CA . SER A 1 93 ? 4.684 -4.833 14.521 1.00 95.06 93 SER A CA 1
ATOM 701 C C . SER A 1 93 ? 4.578 -4.674 12.997 1.00 95.06 93 SER A C 1
ATOM 703 O O . SER A 1 93 ? 5.575 -4.757 12.274 1.00 95.06 93 SER A O 1
ATOM 705 N N . THR A 1 94 ? 3.377 -4.367 12.503 1.00 95.31 94 THR A N 1
ATOM 706 C CA . THR A 1 94 ? 3.132 -4.123 11.078 1.00 95.31 94 THR A CA 1
ATOM 707 C C . THR A 1 94 ? 3.820 -2.846 10.589 1.00 95.31 94 THR A C 1
ATOM 709 O O . THR A 1 94 ? 4.407 -2.859 9.508 1.00 95.31 94 THR A O 1
ATOM 712 N N . VAL A 1 95 ? 3.842 -1.767 11.386 1.00 94.12 95 VAL A N 1
ATOM 713 C CA . VAL A 1 95 ? 4.578 -0.525 11.063 1.00 94.12 95 VAL A CA 1
ATOM 714 C C . VAL A 1 95 ? 6.052 -0.815 10.787 1.00 94.12 95 VAL A C 1
ATOM 716 O O . VAL A 1 95 ? 6.601 -0.313 9.802 1.00 94.12 95 VAL A O 1
ATOM 719 N N . ASP A 1 96 ? 6.699 -1.641 11.611 1.00 91.00 96 ASP A N 1
ATOM 720 C CA . ASP A 1 96 ? 8.109 -1.990 11.417 1.00 91.00 96 ASP A CA 1
ATOM 721 C C . ASP A 1 96 ? 8.343 -2.764 10.114 1.00 91.00 96 ASP A C 1
ATOM 723 O O . ASP A 1 96 ? 9.299 -2.490 9.381 1.00 91.00 96 ASP A O 1
ATOM 727 N N . LYS A 1 97 ? 7.418 -3.652 9.740 1.00 92.75 97 LYS A N 1
ATOM 728 C CA . LYS A 1 97 ? 7.462 -4.352 8.447 1.00 92.75 97 LYS A CA 1
ATOM 729 C C . LYS A 1 97 ? 7.213 -3.406 7.270 1.00 92.75 97 LYS A C 1
ATOM 731 O O . LYS A 1 97 ? 7.929 -3.477 6.268 1.00 92.75 97 LYS A O 1
ATOM 736 N N . SER A 1 98 ? 6.285 -2.456 7.399 1.00 92.31 98 SER A N 1
ATOM 737 C CA . SER A 1 98 ? 6.051 -1.412 6.390 1.00 92.31 98 SER A CA 1
ATOM 738 C C . SER A 1 98 ? 7.268 -0.504 6.192 1.00 92.31 98 SER A C 1
ATOM 740 O O . SER A 1 98 ? 7.523 -0.054 5.073 1.00 92.31 98 SER A O 1
ATOM 742 N N . ARG A 1 99 ? 8.084 -0.269 7.231 1.00 92.12 99 ARG A N 1
ATOM 743 C CA . ARG A 1 99 ? 9.381 0.416 7.074 1.00 92.12 99 ARG A CA 1
ATOM 744 C C . ARG A 1 99 ? 10.328 -0.389 6.184 1.00 92.12 99 ARG A C 1
ATOM 746 O O . ARG A 1 99 ? 10.928 0.188 5.281 1.00 92.12 99 ARG A O 1
ATOM 753 N N . GLY A 1 100 ? 10.417 -1.706 6.383 1.00 93.75 100 GLY A N 1
ATOM 754 C CA . GLY A 1 100 ? 11.195 -2.600 5.518 1.00 93.75 100 GLY A CA 1
ATOM 755 C C . GLY A 1 100 ? 10.720 -2.578 4.061 1.00 93.75 100 GLY A C 1
ATOM 756 O O . GLY A 1 100 ? 11.527 -2.415 3.146 1.00 93.75 100 GLY A O 1
ATOM 757 N N . GLN A 1 101 ? 9.404 -2.650 3.845 1.00 95.06 101 GLN A N 1
ATOM 758 C CA . GLN A 1 101 ? 8.778 -2.528 2.523 1.00 95.06 101 GLN A CA 1
ATOM 759 C C . GLN A 1 101 ? 9.132 -1.195 1.840 1.00 95.06 101 GLN A C 1
ATOM 761 O O . GLN A 1 101 ? 9.560 -1.183 0.686 1.00 95.06 101 GLN A O 1
ATOM 766 N N . ARG A 1 102 ? 8.996 -0.071 2.556 1.00 95.44 102 ARG A N 1
ATOM 767 C CA . ARG A 1 102 ? 9.367 1.261 2.059 1.00 95.44 102 ARG A CA 1
ATOM 768 C C . ARG A 1 102 ? 10.839 1.318 1.657 1.00 95.44 102 ARG A C 1
ATOM 770 O O . ARG A 1 102 ? 11.149 1.847 0.593 1.00 95.44 102 ARG A O 1
ATOM 777 N N . THR A 1 103 ? 11.736 0.800 2.495 1.00 96.56 103 THR A N 1
ATOM 778 C CA . THR A 1 103 ? 13.173 0.760 2.193 1.00 96.56 103 THR A CA 1
ATOM 779 C C . THR A 1 103 ? 13.437 -0.038 0.922 1.00 96.56 103 THR A C 1
ATOM 781 O O . THR A 1 103 ? 14.170 0.438 0.064 1.00 96.56 103 THR A O 1
ATOM 784 N N . ALA A 1 104 ? 12.789 -1.192 0.743 1.00 96.88 104 ALA A N 1
ATOM 785 C CA . ALA A 1 104 ? 12.948 -2.000 -0.464 1.00 96.88 104 ALA A CA 1
ATOM 786 C C . ALA A 1 104 ? 12.472 -1.276 -1.737 1.00 96.88 104 ALA A C 1
ATOM 788 O O . ALA A 1 104 ? 13.176 -1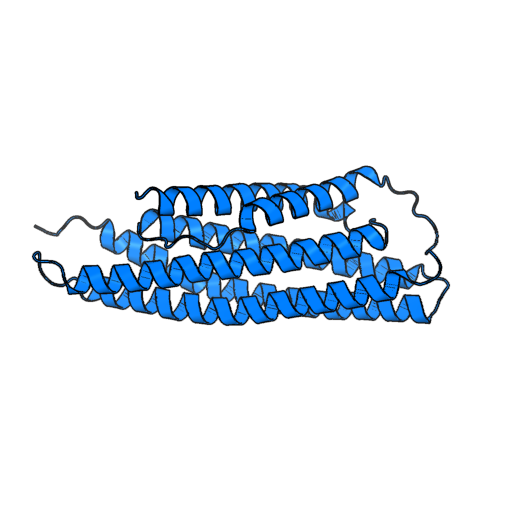.303 -2.745 1.00 96.88 104 ALA A O 1
ATOM 789 N N . PHE A 1 105 ? 11.334 -0.570 -1.696 1.00 97.56 105 PHE A N 1
ATOM 790 C CA . PHE A 1 105 ? 10.923 0.285 -2.818 1.00 97.56 105 PHE A CA 1
ATOM 791 C C . PHE A 1 105 ? 11.888 1.453 -3.047 1.00 97.56 105 PHE A C 1
ATOM 793 O O . PHE A 1 105 ? 12.172 1.784 -4.193 1.00 97.56 105 PHE A O 1
ATOM 800 N N . GLY A 1 106 ? 12.433 2.047 -1.982 1.00 97.00 106 GLY A N 1
ATOM 801 C CA . GLY A 1 106 ? 13.463 3.082 -2.080 1.00 97.00 106 GLY A CA 1
ATOM 802 C C . GLY A 1 106 ? 14.742 2.581 -2.756 1.00 97.00 106 GLY A C 1
ATOM 803 O O . GLY A 1 106 ? 15.292 3.272 -3.609 1.00 97.00 106 GLY A O 1
ATOM 804 N N . THR A 1 107 ? 15.185 1.364 -2.431 1.00 97.69 107 THR A N 1
ATOM 805 C CA . THR A 1 107 ? 16.298 0.700 -3.119 1.00 97.69 107 THR A CA 1
ATOM 806 C C . THR A 1 107 ? 15.966 0.482 -4.589 1.00 97.69 107 THR A C 1
ATOM 808 O O . THR A 1 107 ? 16.719 0.944 -5.437 1.00 97.69 107 THR A O 1
ATOM 811 N N . ALA A 1 108 ? 14.810 -0.111 -4.901 1.00 96.38 108 ALA A N 1
ATOM 812 C CA . ALA A 1 108 ? 14.385 -0.333 -6.282 1.00 96.38 108 ALA A CA 1
ATOM 813 C C . ALA A 1 108 ? 14.322 0.971 -7.097 1.00 96.38 108 ALA A C 1
ATOM 815 O O . ALA A 1 108 ? 14.801 1.009 -8.229 1.00 96.38 108 ALA A O 1
ATOM 816 N N . HIS A 1 109 ? 13.778 2.043 -6.512 1.00 96.62 109 HIS A N 1
ATOM 817 C CA . HIS A 1 109 ? 13.751 3.382 -7.100 1.00 96.62 109 HIS A CA 1
ATOM 818 C C . HIS A 1 109 ? 15.166 3.907 -7.374 1.00 96.62 109 HIS A C 1
ATOM 820 O O . HIS A 1 109 ? 15.447 4.360 -8.479 1.00 96.62 109 HIS A O 1
ATOM 826 N N . ASN A 1 110 ? 16.081 3.804 -6.406 1.00 96.19 110 ASN A N 1
ATOM 827 C CA . ASN A 1 110 ? 17.467 4.232 -6.593 1.00 96.19 110 ASN A CA 1
ATOM 828 C C . ASN A 1 110 ? 18.179 3.420 -7.682 1.00 96.19 110 ASN A C 1
ATOM 830 O O . ASN A 1 110 ? 18.880 4.002 -8.507 1.00 96.19 110 ASN A O 1
ATOM 834 N N . THR A 1 111 ? 17.976 2.102 -7.717 1.00 93.69 111 THR A N 1
ATOM 835 C CA . THR A 1 111 ? 18.526 1.225 -8.756 1.00 93.69 111 THR A CA 1
ATOM 836 C C . THR A 1 111 ? 17.974 1.602 -10.134 1.00 93.69 111 THR A C 1
ATOM 838 O O . THR A 1 111 ? 18.745 1.731 -11.083 1.00 93.69 111 THR A O 1
ATOM 841 N N . ALA A 1 112 ? 16.662 1.852 -10.245 1.00 91.81 112 ALA A N 1
ATOM 842 C CA . ALA A 1 112 ? 16.022 2.308 -11.482 1.00 91.81 112 ALA A CA 1
ATOM 843 C C . ALA A 1 112 ? 16.580 3.659 -11.954 1.00 91.81 112 ALA A C 1
ATOM 845 O O . ALA A 1 112 ? 17.005 3.771 -13.100 1.00 91.81 112 ALA A O 1
ATOM 846 N N . ARG A 1 113 ? 16.701 4.635 -11.045 1.00 92.94 113 ARG A N 1
ATOM 847 C CA . ARG A 1 113 ? 17.287 5.956 -11.315 1.00 92.94 113 ARG A CA 1
ATOM 848 C C . ARG A 1 113 ? 18.725 5.869 -11.830 1.00 92.94 113 ARG A C 1
ATOM 850 O O . ARG A 1 113 ? 19.123 6.624 -12.705 1.00 92.94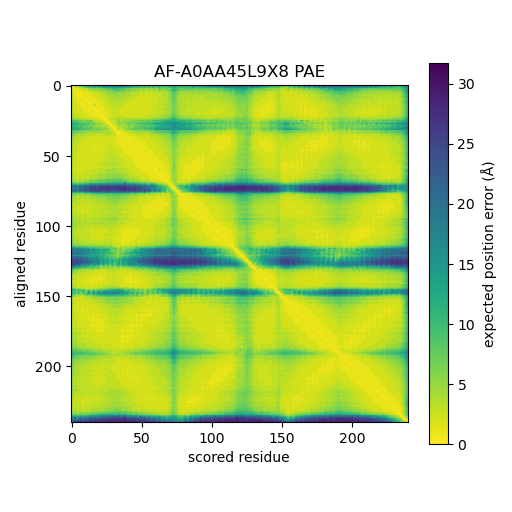 113 ARG A O 1
ATOM 857 N N . ILE A 1 114 ? 19.534 4.950 -11.301 1.00 89.88 114 ILE A N 1
ATOM 858 C CA . ILE A 1 114 ? 20.900 4.732 -11.806 1.00 89.88 114 ILE A CA 1
ATOM 859 C C . ILE A 1 114 ? 20.858 4.105 -13.210 1.00 89.88 114 ILE A C 1
AT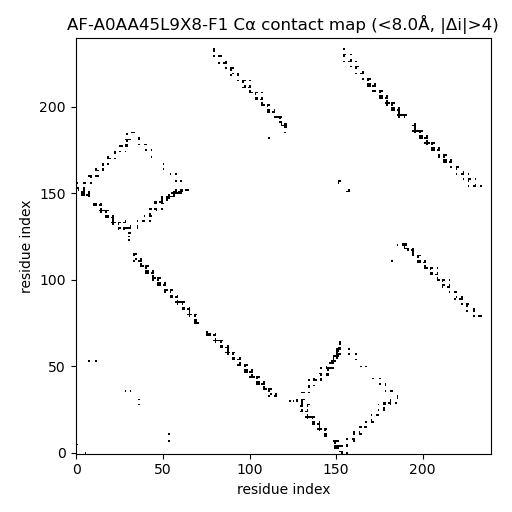OM 861 O O . ILE A 1 114 ? 21.676 4.453 -14.061 1.00 89.88 114 ILE A O 1
ATOM 865 N N . ALA A 1 115 ? 19.902 3.211 -13.478 1.00 86.50 115 ALA A N 1
ATOM 866 C CA . ALA A 1 115 ? 19.724 2.596 -14.793 1.00 86.50 115 ALA A CA 1
ATOM 867 C C . ALA A 1 115 ? 19.316 3.608 -15.885 1.00 86.50 115 ALA A C 1
ATOM 869 O O . ALA A 1 115 ? 19.651 3.410 -17.052 1.00 86.50 115 ALA A O 1
ATOM 870 N N . GLU A 1 116 ? 18.663 4.720 -15.521 1.00 82.81 116 GLU A N 1
ATOM 871 C CA . GLU A 1 116 ? 18.284 5.790 -16.457 1.00 82.81 116 GLU A CA 1
ATOM 872 C C . GLU A 1 116 ? 19.465 6.426 -17.189 1.00 82.81 116 GLU A C 1
ATOM 874 O O . GLU A 1 116 ? 19.298 6.890 -18.313 1.00 82.81 116 GLU A O 1
ATOM 879 N N . GLY A 1 117 ? 20.659 6.432 -16.590 1.00 78.88 117 GLY A N 1
ATOM 880 C CA . GLY A 1 117 ? 21.848 7.051 -17.183 1.00 78.88 117 GLY A CA 1
ATOM 881 C C . GLY A 1 117 ? 22.395 6.347 -18.434 1.00 78.88 117 GLY A C 1
ATOM 882 O O . GLY A 1 117 ? 23.319 6.867 -19.052 1.00 78.88 117 GLY A O 1
ATOM 883 N N . GLY A 1 118 ? 21.864 5.174 -18.804 1.00 71.44 118 GLY A N 1
ATOM 884 C CA . GLY A 1 118 ? 22.301 4.403 -19.975 1.00 71.44 118 GLY A 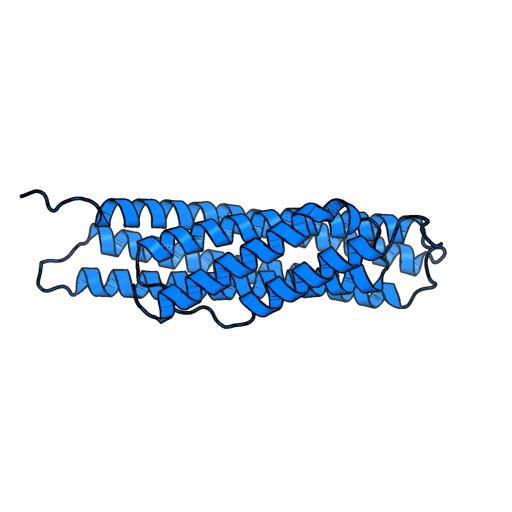CA 1
ATOM 885 C C . GLY A 1 118 ? 21.795 4.938 -21.322 1.00 71.44 118 GLY A C 1
ATOM 886 O O . GLY A 1 118 ? 20.974 5.857 -21.393 1.00 71.44 118 GLY A O 1
ATOM 887 N N . THR A 1 119 ? 22.247 4.323 -22.418 1.00 73.12 119 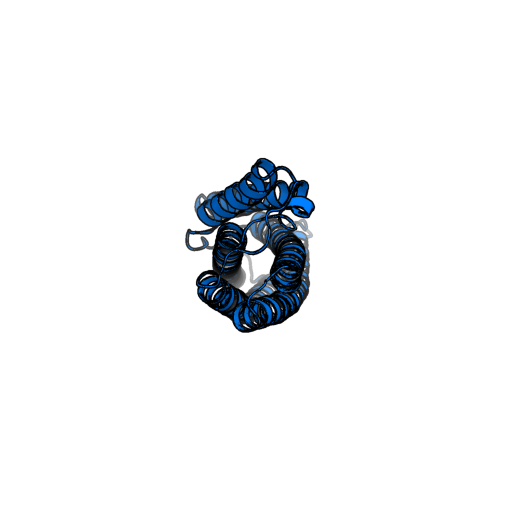THR A N 1
ATOM 888 C CA . THR A 1 119 ? 21.698 4.593 -23.763 1.00 73.12 119 THR A CA 1
ATOM 889 C C . THR A 1 119 ? 20.212 4.198 -23.813 1.00 73.12 119 THR A C 1
ATOM 891 O O . THR A 1 119 ? 19.861 3.148 -23.269 1.00 73.12 119 THR A O 1
ATOM 894 N N . PRO A 1 120 ? 19.318 4.994 -24.437 1.00 66.31 120 PRO A N 1
ATOM 895 C CA . PRO A 1 120 ? 17.896 4.672 -24.480 1.00 66.31 120 PRO A CA 1
ATOM 896 C C . PRO A 1 120 ? 17.634 3.298 -25.122 1.00 66.31 120 PRO A C 1
ATOM 898 O O . PRO A 1 120 ? 18.214 2.998 -26.169 1.00 66.31 120 PRO A O 1
ATOM 901 N N . PRO A 1 121 ? 16.749 2.467 -24.542 1.00 67.75 121 PRO A N 1
ATOM 902 C CA . PRO A 1 121 ? 16.316 1.232 -25.184 1.00 67.75 121 PRO A CA 1
ATOM 903 C C . PRO A 1 121 ? 15.554 1.544 -26.477 1.00 67.75 121 PRO A C 1
ATOM 905 O O . PRO A 1 121 ? 15.030 2.646 -26.663 1.00 67.75 121 PRO A O 1
ATOM 908 N N . ARG A 1 122 ? 15.462 0.559 -27.378 1.00 70.75 122 ARG A N 1
ATOM 909 C CA . ARG A 1 122 ? 14.704 0.719 -28.630 1.00 70.75 122 ARG A CA 1
ATOM 910 C C . ARG A 1 122 ? 13.252 1.155 -28.346 1.00 70.75 122 ARG A C 1
ATOM 912 O O . ARG A 1 122 ? 12.647 0.607 -27.419 1.00 70.75 122 ARG A O 1
ATOM 919 N N . PRO A 1 123 ? 12.697 2.098 -29.134 1.00 62.56 123 PRO A N 1
ATOM 920 C CA . PRO A 1 123 ? 11.361 2.641 -28.904 1.00 62.56 123 PRO A CA 1
ATOM 921 C C . PRO A 1 123 ? 10.285 1.552 -28.983 1.00 62.56 123 PRO A C 1
ATOM 923 O O . PRO A 1 123 ? 10.388 0.628 -29.792 1.00 62.56 123 PRO A O 1
ATOM 926 N N . ASP A 1 124 ? 9.256 1.669 -28.139 1.00 63.50 124 ASP A N 1
ATOM 927 C CA . ASP A 1 124 ? 8.065 0.819 -28.214 1.00 63.50 124 ASP A CA 1
ATOM 928 C C . ASP A 1 124 ? 7.015 1.440 -29.146 1.00 63.50 124 ASP A C 1
ATOM 930 O O . ASP A 1 124 ? 6.963 2.655 -29.329 1.00 63.50 124 ASP A O 1
ATOM 934 N N . THR A 1 125 ? 6.167 0.596 -29.729 1.00 57.72 125 THR A N 1
ATOM 935 C CA . THR A 1 125 ? 5.048 1.016 -30.600 1.00 57.72 125 THR A CA 1
ATOM 936 C C . THR A 1 125 ? 3.731 1.180 -29.833 1.00 57.72 125 THR A C 1
ATOM 938 O O . THR A 1 125 ? 2.728 1.608 -30.399 1.00 57.72 125 THR A O 1
ATOM 941 N N . SER A 1 126 ? 3.717 0.855 -28.539 1.00 59.28 126 SER A N 1
ATOM 942 C CA . SER A 1 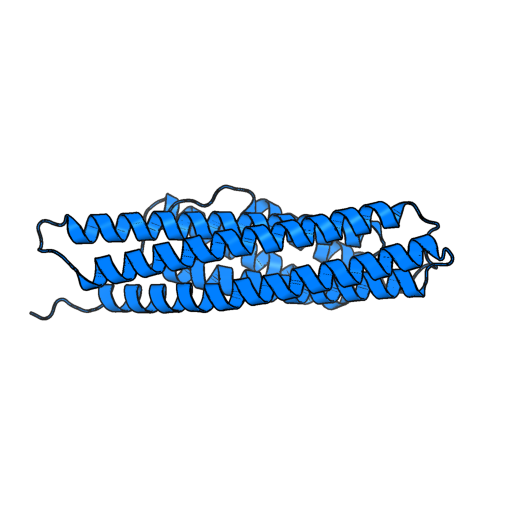126 ? 2.551 0.943 -27.658 1.00 59.28 126 SER A CA 1
ATOM 943 C C . SER A 1 126 ? 2.277 2.372 -27.168 1.00 59.28 126 SER A C 1
ATOM 945 O O . SER A 1 126 ? 3.198 3.091 -26.788 1.00 59.28 126 SER A O 1
ATOM 947 N N . GLY A 1 127 ? 0.996 2.760 -27.130 1.00 56.28 127 GLY A N 1
ATOM 948 C CA . GLY A 1 127 ? 0.536 4.098 -26.739 1.00 56.28 127 GLY A CA 1
ATOM 949 C C . GLY A 1 127 ? 0.955 4.502 -25.321 1.00 56.28 127 GLY A C 1
ATOM 950 O O . GLY A 1 127 ? 0.488 3.935 -24.336 1.00 56.28 127 GLY A O 1
ATOM 951 N N . THR A 1 128 ? 1.811 5.517 -25.232 1.00 59.50 128 THR A N 1
ATOM 952 C CA . THR A 1 128 ? 2.460 6.013 -24.006 1.00 59.50 128 THR A CA 1
ATOM 953 C C . THR A 1 128 ? 1.505 6.681 -23.008 1.00 59.50 128 THR A C 1
ATOM 955 O O . THR A 1 128 ? 1.719 6.595 -21.801 1.00 59.50 128 THR A O 1
ATOM 958 N N . GLN A 1 129 ? 0.387 7.242 -23.478 1.00 63.38 129 GLN A N 1
ATOM 959 C CA . GLN A 1 129 ? -0.503 8.090 -22.666 1.00 63.38 129 GLN A CA 1
ATOM 960 C C . GLN A 1 129 ? -1.231 7.371 -21.513 1.00 63.38 129 GLN A C 1
ATOM 962 O O . GLN A 1 129 ? -1.677 8.006 -20.560 1.00 63.38 129 GLN A O 1
ATOM 967 N N . LEU A 1 130 ? -1.404 6.047 -21.574 1.00 65.69 130 LEU A N 1
ATOM 968 C CA . LEU A 1 130 ? -2.124 5.313 -20.524 1.00 65.69 130 LEU A CA 1
ATOM 969 C C . LEU A 1 130 ? -1.214 4.864 -19.366 1.00 65.69 130 LEU A C 1
ATOM 971 O O . LEU A 1 130 ? -1.693 4.729 -18.242 1.00 65.69 130 LEU A O 1
ATOM 975 N N . GLY A 1 131 ? 0.086 4.672 -19.614 1.00 75.00 131 GLY A N 1
ATOM 976 C CA . GLY A 1 131 ? 1.067 4.424 -18.551 1.00 75.00 131 GLY A CA 1
ATOM 977 C C . GLY A 1 131 ? 1.271 5.662 -17.674 1.00 75.00 131 GLY A C 1
ATOM 978 O O . GLY A 1 131 ? 1.283 5.556 -16.452 1.00 75.00 131 GLY A O 1
ATOM 979 N N . GLU A 1 132 ? 1.295 6.842 -18.298 1.00 82.88 132 GLU A N 1
ATOM 980 C CA . GLU A 1 132 ? 1.337 8.148 -17.623 1.00 82.88 132 GLU A CA 1
ATOM 981 C C . GLU A 1 132 ? 0.138 8.348 -16.683 1.00 82.88 132 GLU A C 1
ATOM 983 O O . GLU A 1 132 ? 0.283 8.845 -15.569 1.00 82.88 132 GLU A O 1
ATOM 988 N N . ARG A 1 133 ? -1.055 7.883 -17.077 1.00 86.25 133 ARG A N 1
ATOM 989 C CA . ARG A 1 133 ? -2.238 7.911 -16.202 1.00 86.25 133 ARG A CA 1
ATOM 990 C C . ARG A 1 133 ? -2.061 7.071 -14.944 1.00 86.25 133 ARG A C 1
ATOM 992 O O . ARG A 1 133 ? -2.461 7.505 -13.869 1.00 86.25 133 ARG A O 1
ATOM 999 N N . ALA A 1 134 ? -1.469 5.883 -15.059 1.00 88.31 134 ALA A N 1
ATOM 1000 C CA . ALA A 1 134 ? -1.210 5.037 -13.897 1.00 88.31 134 ALA A CA 1
ATOM 1001 C C . ALA A 1 134 ? -0.248 5.722 -12.913 1.00 88.31 134 ALA A C 1
ATOM 1003 O O . ALA A 1 134 ? -0.483 5.688 -11.706 1.00 88.31 134 ALA A O 1
ATOM 1004 N N . VAL A 1 135 ? 0.794 6.382 -13.430 1.00 90.12 135 VAL A N 1
ATOM 1005 C CA . VAL A 1 135 ? 1.752 7.155 -12.624 1.00 90.12 135 VAL A CA 1
ATOM 1006 C C . VAL A 1 135 ? 1.084 8.375 -11.989 1.00 90.12 135 VAL A C 1
ATOM 1008 O O . VAL A 1 135 ? 1.218 8.571 -10.788 1.00 90.12 135 VAL A O 1
ATOM 1011 N N . SER A 1 136 ? 0.261 9.120 -12.728 1.00 91.94 136 SER A N 1
ATOM 1012 C CA . SER A 1 136 ? -0.505 10.246 -12.177 1.00 91.94 136 SER A CA 1
ATOM 1013 C C . SER A 1 136 ? -1.474 9.815 -11.064 1.00 91.94 136 SER A C 1
ATOM 1015 O O . SER A 1 136 ? -1.611 10.489 -10.045 1.00 91.94 136 SER A O 1
ATOM 1017 N N . HIS A 1 137 ? -2.120 8.654 -11.196 1.00 94.38 137 HIS A N 1
ATOM 1018 C CA . HIS A 1 137 ? -2.950 8.101 -10.125 1.00 94.38 137 HIS A CA 1
ATOM 1019 C C . HIS A 1 137 ? -2.126 7.657 -8.905 1.00 94.38 137 HIS A C 1
ATOM 1021 O O . HIS A 1 137 ? -2.576 7.832 -7.772 1.00 94.38 137 HIS A O 1
ATOM 1027 N N . LEU A 1 138 ? -0.916 7.126 -9.114 1.00 94.38 138 LEU A N 1
ATOM 1028 C CA . LEU A 1 138 ? 0.032 6.823 -8.038 1.00 94.38 138 LEU A CA 1
ATOM 1029 C C . LEU A 1 138 ? 0.502 8.089 -7.310 1.00 94.38 138 LEU A C 1
ATOM 1031 O O . LEU A 1 138 ? 0.557 8.094 -6.082 1.00 94.38 138 LEU A O 1
ATOM 1035 N N . GLU A 1 139 ? 0.803 9.155 -8.046 1.00 96.06 139 GLU A N 1
ATOM 1036 C CA . GLU A 1 139 ? 1.138 10.472 -7.501 1.00 96.06 139 GLU A CA 1
ATOM 1037 C C . GLU A 1 139 ? -0.026 11.032 -6.673 1.00 96.06 139 GLU A C 1
ATOM 1039 O O . GLU A 1 139 ? 0.158 11.488 -5.543 1.00 96.06 139 GLU A O 1
ATOM 1044 N N . HIS A 1 140 ? -1.250 10.939 -7.197 1.00 95.62 140 HIS A N 1
ATOM 1045 C CA . HIS A 1 140 ? -2.440 11.377 -6.479 1.00 95.62 140 HIS A CA 1
ATOM 1046 C C . HIS A 1 140 ? -2.651 10.579 -5.182 1.00 95.62 140 HIS A C 1
ATOM 1048 O O . HIS A 1 140 ? -2.891 11.165 -4.124 1.00 95.62 140 HIS A O 1
ATOM 1054 N N . ALA A 1 141 ? -2.493 9.253 -5.237 1.00 94.31 141 ALA A N 1
ATOM 1055 C CA . ALA A 1 141 ? -2.542 8.399 -4.055 1.00 94.31 141 ALA A CA 1
ATOM 1056 C C . ALA A 1 141 ? -1.452 8.764 -3.037 1.00 94.31 141 ALA A C 1
ATOM 1058 O O . ALA A 1 141 ? -1.732 8.835 -1.838 1.00 94.31 141 ALA A O 1
ATOM 1059 N N . GLU A 1 142 ? -0.223 9.032 -3.496 1.00 94.62 142 GLU A N 1
ATOM 1060 C CA . GLU A 1 142 ? 0.839 9.558 -2.641 1.00 94.62 142 GLU A CA 1
ATOM 1061 C C . GLU A 1 142 ? 0.375 10.836 -1.943 1.00 94.62 142 GLU A C 1
ATOM 1063 O O . GLU A 1 142 ? 0.477 10.903 -0.722 1.00 94.62 142 GLU A O 1
ATOM 1068 N N . ALA A 1 143 ? -0.125 11.832 -2.678 1.00 93.06 143 ALA A N 1
ATOM 1069 C CA . ALA A 1 143 ? -0.488 13.134 -2.119 1.00 93.06 143 ALA A CA 1
ATOM 1070 C C . ALA A 1 143 ? -1.538 13.012 -0.999 1.00 93.06 143 ALA A C 1
ATOM 1072 O O . ALA A 1 143 ? -1.420 13.655 0.050 1.00 93.06 143 ALA A O 1
ATOM 1073 N N . LEU A 1 144 ? -2.520 12.127 -1.188 1.00 91.44 144 LEU A N 1
ATOM 1074 C CA . LEU A 1 144 ? -3.574 11.837 -0.212 1.00 91.44 144 LEU A CA 1
ATOM 1075 C C . LEU A 1 144 ? -3.034 11.138 1.045 1.00 91.44 144 LEU A C 1
ATOM 1077 O O . LEU A 1 144 ? -3.447 11.449 2.165 1.00 91.44 144 LEU A O 1
ATOM 1081 N N . LEU A 1 145 ? -2.064 10.238 0.872 1.00 88.38 145 LEU A N 1
ATOM 1082 C CA . LEU A 1 145 ? -1.435 9.470 1.950 1.00 88.38 145 LEU A CA 1
ATOM 1083 C C . LEU A 1 145 ? -0.191 10.157 2.552 1.00 88.38 145 LEU A C 1
ATOM 1085 O O . LEU A 1 145 ? 0.392 9.650 3.512 1.00 88.38 145 LEU A O 1
ATOM 1089 N N . HIS A 1 146 ? 0.222 11.312 2.019 1.00 78.25 146 HIS A N 1
ATOM 1090 C CA . HIS A 1 146 ? 1.448 12.025 2.400 1.00 78.25 146 HIS A CA 1
ATOM 1091 C C . HIS A 1 146 ? 1.394 12.645 3.805 1.00 78.25 146 HIS A C 1
ATOM 1093 O O . HIS A 1 146 ? 2.410 13.092 4.339 1.00 78.25 146 HIS A O 1
ATOM 1099 N N . HIS A 1 147 ? 0.216 12.714 4.416 1.00 73.12 147 HIS A N 1
ATOM 1100 C CA . HIS A 1 147 ? 0.043 13.363 5.707 1.00 73.12 147 HIS A CA 1
ATOM 1101 C C . HIS A 1 147 ? 0.154 12.341 6.844 1.00 73.12 147 HIS A C 1
ATOM 1103 O O . HIS A 1 147 ? -0.363 11.230 6.705 1.00 73.12 147 HIS A O 1
ATOM 1109 N N . PRO A 1 148 ? 0.786 12.701 7.980 1.00 66.75 148 PRO A N 1
ATOM 1110 C CA . PRO A 1 148 ? 0.842 11.822 9.139 1.00 66.75 148 PRO A CA 1
ATOM 1111 C C . PRO A 1 148 ? -0.570 11.372 9.530 1.00 66.75 148 PRO A C 1
ATOM 1113 O O . PRO A 1 148 ? -1.520 12.164 9.509 1.00 66.75 148 PRO A O 1
ATOM 1116 N N . GLY A 1 149 ? -0.696 10.073 9.811 1.00 65.44 149 GLY A N 1
ATOM 1117 C CA . GLY A 1 149 ? -1.960 9.444 10.163 1.00 65.44 149 GLY A CA 1
ATOM 1118 C C . GLY A 1 149 ? -2.510 10.077 11.430 1.00 65.44 149 GLY A C 1
ATOM 1119 O O . GLY A 1 149 ? -1.779 10.259 12.402 1.00 65.44 149 GLY A O 1
ATOM 1120 N N . HIS A 1 150 ? -3.789 10.438 11.410 1.00 83.19 150 HIS A N 1
ATOM 1121 C CA . HIS A 1 150 ? -4.471 10.851 12.627 1.00 83.19 150 HIS A CA 1
ATOM 1122 C C . HIS A 1 150 ? -4.811 9.613 13.449 1.00 83.19 150 HIS A C 1
ATOM 1124 O O . HIS A 1 150 ? -5.148 8.569 12.886 1.00 83.19 150 HIS A O 1
ATOM 1130 N N . ARG A 1 151 ? -4.746 9.743 14.775 1.00 87.19 151 ARG A N 1
ATOM 1131 C CA . ARG A 1 151 ? -5.218 8.718 15.709 1.00 87.19 151 ARG A CA 1
ATOM 1132 C C . ARG A 1 151 ? -6.659 8.322 15.366 1.00 87.19 151 ARG A C 1
ATOM 1134 O O . ARG A 1 151 ? -7.504 9.208 15.226 1.00 87.19 151 ARG A O 1
ATOM 1141 N N . VAL A 1 152 ? -6.917 7.013 15.279 1.00 89.75 152 VAL A N 1
ATOM 1142 C CA . VAL A 1 152 ? -8.251 6.455 15.004 1.00 89.75 152 VAL A CA 1
ATOM 1143 C C . VAL A 1 152 ? -8.859 5.870 16.273 1.00 89.75 152 VAL A C 1
ATOM 1145 O O . VAL A 1 152 ? -8.444 4.819 16.742 1.00 89.75 152 VAL A O 1
ATOM 1148 N N . THR A 1 153 ? -9.838 6.555 16.844 1.00 89.88 153 THR A N 1
ATOM 1149 C CA . THR A 1 153 ? -10.437 6.222 18.145 1.00 89.88 153 THR A CA 1
ATOM 1150 C C . THR A 1 153 ? -11.783 5.553 18.047 1.00 89.88 153 THR A C 1
ATOM 1152 O O . THR A 1 153 ? -12.174 4.821 18.943 1.00 89.88 153 THR A O 1
ATOM 1155 N N . ASP A 1 154 ? -12.511 5.808 16.970 1.00 92.25 154 ASP A N 1
ATOM 1156 C CA . ASP A 1 154 ? -13.800 5.181 16.752 1.00 92.25 154 ASP A CA 1
ATOM 1157 C C . ASP A 1 154 ? -13.588 3.755 16.226 1.00 92.25 154 ASP A C 1
ATOM 1159 O O . ASP A 1 154 ? -12.928 3.548 15.205 1.00 92.25 154 ASP A O 1
ATOM 1163 N N . VAL A 1 155 ? -14.146 2.760 16.919 1.00 90.56 155 VAL A N 1
ATOM 1164 C CA . VAL A 1 155 ? -13.958 1.337 16.594 1.00 90.56 155 VAL A CA 1
ATOM 1165 C C . VAL A 1 155 ? -14.488 0.991 15.196 1.00 90.56 155 VAL A C 1
ATOM 1167 O O . VAL A 1 155 ? -13.894 0.177 14.486 1.00 90.56 155 VAL A O 1
ATOM 1170 N N . SER A 1 156 ? -15.572 1.635 14.750 1.00 90.50 156 SER A N 1
ATOM 1171 C CA . SER A 1 156 ? -16.101 1.421 13.396 1.00 90.50 156 SER A CA 1
ATOM 1172 C C . SER A 1 156 ? -15.153 1.970 12.322 1.00 90.50 156 SER A C 1
ATOM 1174 O O . SER A 1 156 ? -14.941 1.344 11.276 1.00 90.50 156 SER A O 1
ATOM 1176 N N . VAL A 1 157 ? -14.507 3.102 12.611 1.00 93.31 157 VAL A N 1
ATOM 1177 C CA . VAL A 1 157 ? -13.508 3.707 11.727 1.00 93.31 157 VAL A CA 1
ATOM 1178 C C . VAL A 1 157 ? -12.226 2.881 11.720 1.00 93.31 157 VAL A C 1
ATOM 1180 O O . VAL A 1 157 ? -11.675 2.650 10.649 1.00 93.31 157 VAL A O 1
ATOM 1183 N N . LEU A 1 158 ? -11.793 2.356 12.869 1.00 93.19 158 LEU A N 1
ATOM 1184 C CA . LEU A 1 158 ? -10.633 1.468 12.998 1.00 93.19 158 LEU A CA 1
ATOM 1185 C C . LEU A 1 158 ? -10.750 0.251 12.066 1.00 93.19 158 LEU A C 1
ATOM 1187 O O . LEU A 1 158 ? -9.839 -0.031 11.282 1.00 93.19 158 LEU A O 1
ATOM 1191 N N . ARG A 1 159 ? -11.905 -0.428 12.084 1.00 94.31 159 ARG A N 1
ATOM 1192 C CA . ARG A 1 159 ? -12.198 -1.559 11.189 1.00 94.31 159 ARG A CA 1
ATOM 1193 C C . ARG A 1 159 ? -12.172 -1.147 9.716 1.00 94.31 159 ARG A C 1
ATOM 1195 O O . ARG A 1 159 ? -11.612 -1.851 8.879 1.00 94.31 159 ARG A O 1
ATOM 1202 N N . THR A 1 160 ? -12.763 -0.002 9.388 1.00 95.31 160 THR A N 1
ATOM 1203 C CA . THR A 1 160 ? -12.829 0.474 7.998 1.00 95.31 160 THR A CA 1
ATOM 1204 C C . THR A 1 160 ? -11.450 0.867 7.464 1.00 95.31 160 THR A C 1
ATOM 1206 O O . THR A 1 160 ? -11.087 0.491 6.352 1.00 95.31 160 THR A O 1
ATOM 1209 N N . VAL A 1 161 ? -10.655 1.582 8.266 1.00 95.06 161 VAL A N 1
ATOM 1210 C CA . VAL A 1 161 ? -9.290 1.999 7.920 1.00 95.06 161 VAL A CA 1
ATOM 1211 C C . VAL A 1 161 ? -8.389 0.785 7.735 1.00 95.06 161 VAL A C 1
ATOM 1213 O O . VAL A 1 161 ? -7.707 0.697 6.721 1.00 95.06 161 VAL A O 1
ATOM 1216 N N . THR A 1 162 ? -8.412 -0.176 8.659 1.00 95.25 162 THR A N 1
ATOM 1217 C CA . THR A 1 162 ? -7.603 -1.403 8.546 1.00 95.25 162 THR A CA 1
ATOM 1218 C C . THR A 1 162 ? -7.947 -2.194 7.284 1.00 95.25 162 THR A C 1
ATOM 1220 O O . THR A 1 162 ? -7.038 -2.507 6.520 1.00 95.25 162 THR A O 1
ATOM 1223 N N . GLY A 1 163 ? -9.233 -2.387 6.971 1.00 95.69 163 GLY A N 1
ATOM 1224 C CA . GLY A 1 163 ? -9.653 -3.068 5.736 1.00 95.69 163 GLY A CA 1
ATOM 1225 C C . GLY A 1 163 ? -9.348 -2.286 4.448 1.00 95.69 163 GLY A C 1
ATOM 1226 O O . GLY A 1 163 ? -9.189 -2.861 3.369 1.00 95.69 163 GLY A O 1
ATOM 1227 N N . ALA A 1 164 ? -9.247 -0.958 4.518 1.00 95.94 164 ALA A N 1
ATOM 1228 C CA . ALA A 1 164 ? -8.764 -0.158 3.396 1.00 95.94 164 ALA A CA 1
ATOM 1229 C C . ALA A 1 164 ? -7.241 -0.297 3.218 1.00 95.94 164 ALA A C 1
ATOM 1231 O O . ALA A 1 164 ? -6.774 -0.431 2.089 1.00 95.94 164 ALA A O 1
ATOM 1232 N N . LEU A 1 165 ? -6.470 -0.336 4.310 1.00 95.69 165 LEU A N 1
ATOM 1233 C CA . LEU A 1 165 ? -5.017 -0.536 4.271 1.00 95.69 165 LEU A CA 1
ATOM 1234 C C . LEU A 1 165 ? -4.639 -1.915 3.716 1.00 95.69 165 LEU A C 1
ATOM 1236 O O . LEU A 1 165 ? -3.696 -2.012 2.934 1.00 95.69 165 LEU A O 1
ATOM 1240 N N . GLU A 1 166 ? -5.399 -2.960 4.046 1.00 95.88 166 GLU A N 1
ATOM 1241 C CA . GLU A 1 166 ? -5.267 -4.279 3.419 1.00 95.88 166 GLU A CA 1
ATOM 1242 C C . GLU A 1 166 ? -5.348 -4.187 1.892 1.00 95.88 166 GLU A C 1
ATOM 1244 O O . GLU A 1 166 ? -4.413 -4.577 1.185 1.00 95.88 166 GLU A O 1
ATOM 1249 N N . ARG A 1 167 ? -6.424 -3.575 1.382 1.00 96.56 167 ARG A N 1
ATOM 1250 C CA . ARG A 1 167 ? -6.631 -3.384 -0.058 1.00 96.56 167 ARG A CA 1
ATOM 1251 C C . ARG A 1 167 ? -5.530 -2.542 -0.692 1.00 96.56 167 ARG A C 1
ATOM 1253 O O . ARG A 1 167 ? -5.019 -2.910 -1.746 1.00 96.56 167 ARG A O 1
ATOM 1260 N N . VAL A 1 168 ? -5.101 -1.463 -0.034 1.00 96.31 168 VAL A N 1
ATOM 1261 C CA . VAL A 1 168 ? -3.945 -0.660 -0.467 1.00 96.31 168 VAL A CA 1
ATOM 1262 C C . VAL A 1 168 ? -2.707 -1.543 -0.641 1.00 96.31 168 VAL A C 1
ATOM 1264 O O . VAL A 1 168 ? -2.047 -1.469 -1.678 1.00 96.31 168 VAL A O 1
ATOM 1267 N N . THR A 1 169 ? -2.399 -2.417 0.323 1.00 95.44 169 THR A N 1
ATOM 1268 C CA . THR A 1 169 ? -1.224 -3.296 0.219 1.00 95.44 169 THR A CA 1
ATOM 1269 C C . THR A 1 169 ? -1.329 -4.329 -0.901 1.00 95.44 169 THR A C 1
ATOM 1271 O O . THR A 1 169 ? -0.327 -4.584 -1.576 1.00 95.44 169 THR A O 1
ATOM 1274 N N . ASP A 1 170 ? -2.521 -4.856 -1.183 1.00 95.94 170 ASP A N 1
ATOM 1275 C CA . ASP A 1 170 ? -2.742 -5.752 -2.324 1.00 95.94 170 ASP A CA 1
ATOM 1276 C C . ASP A 1 170 ? -2.519 -5.040 -3.665 1.00 95.94 170 ASP A C 1
ATOM 1278 O O . ASP A 1 170 ? -1.810 -5.548 -4.544 1.00 95.94 170 ASP A O 1
ATOM 1282 N N . LEU A 1 171 ? -3.054 -3.825 -3.810 1.00 96.88 171 LEU A N 1
ATOM 1283 C CA . LEU A 1 171 ? -2.885 -3.019 -5.020 1.00 96.88 171 LEU A CA 1
ATOM 1284 C C . LEU A 1 171 ? -1.414 -2.654 -5.240 1.00 96.88 171 LEU A C 1
ATOM 1286 O O . LEU A 1 171 ? -0.912 -2.802 -6.357 1.00 96.88 171 LEU A O 1
ATOM 1290 N N . VAL A 1 172 ? -0.697 -2.267 -4.178 1.00 96.69 172 VAL A N 1
ATOM 1291 C CA . VAL A 1 172 ? 0.752 -2.001 -4.212 1.00 96.69 172 VAL A CA 1
ATOM 1292 C C . VAL A 1 172 ? 1.533 -3.244 -4.643 1.00 96.69 172 VAL A C 1
ATOM 1294 O O . VAL A 1 172 ? 2.427 -3.137 -5.482 1.00 96.69 172 VAL A O 1
ATOM 1297 N N . ALA A 1 173 ? 1.192 -4.437 -4.142 1.00 95.94 173 ALA A N 1
ATOM 1298 C CA . ALA A 1 173 ? 1.846 -5.680 -4.560 1.00 95.94 173 ALA A CA 1
ATOM 1299 C C . ALA A 1 173 ? 1.606 -6.000 -6.046 1.00 95.94 173 ALA A C 1
ATOM 1301 O O . ALA A 1 173 ? 2.511 -6.497 -6.726 1.00 95.94 173 ALA A O 1
ATOM 1302 N N . GLY A 1 174 ? 0.400 -5.722 -6.549 1.00 95.00 174 GLY A N 1
ATOM 1303 C CA . GLY A 1 174 ? 0.055 -5.881 -7.961 1.00 95.00 174 GLY A CA 1
ATOM 1304 C C . GLY A 1 174 ? 0.781 -4.885 -8.867 1.00 95.00 174 GLY A C 1
ATOM 1305 O O . GLY A 1 174 ? 1.331 -5.278 -9.893 1.00 95.00 174 GLY A O 1
ATOM 1306 N N . LEU A 1 175 ? 0.844 -3.613 -8.467 1.00 95.69 175 LEU A N 1
ATOM 1307 C CA . LEU A 1 175 ? 1.566 -2.561 -9.191 1.00 95.69 175 LEU A CA 1
ATOM 1308 C C . LEU A 1 175 ? 3.081 -2.824 -9.190 1.00 95.69 175 LEU A C 1
ATOM 1310 O O . LEU A 1 175 ? 3.731 -2.674 -10.222 1.00 95.69 175 LEU A O 1
ATOM 1314 N N . ALA A 1 176 ? 3.634 -3.338 -8.087 1.00 95.75 176 ALA A N 1
ATOM 1315 C CA . ALA A 1 176 ? 5.026 -3.777 -8.022 1.00 95.75 176 ALA A CA 1
ATOM 1316 C C . ALA A 1 176 ? 5.336 -4.919 -9.009 1.00 95.75 176 ALA A C 1
ATOM 1318 O O . ALA A 1 176 ? 6.391 -4.910 -9.639 1.00 95.75 176 ALA A O 1
ATOM 1319 N N . ASP A 1 177 ? 4.428 -5.886 -9.203 1.00 94.88 177 ASP A N 1
ATOM 1320 C CA . ASP A 1 177 ? 4.610 -6.928 -10.230 1.00 94.88 177 ASP A CA 1
ATOM 1321 C C . ASP A 1 177 ? 4.753 -6.313 -11.631 1.00 94.88 177 ASP A C 1
ATOM 1323 O O . ASP A 1 177 ? 5.619 -6.721 -12.406 1.00 94.88 177 ASP A O 1
ATOM 1327 N N . GLN A 1 178 ? 3.966 -5.277 -11.933 1.00 93.75 178 GLN A N 1
ATOM 1328 C CA . GLN A 1 178 ? 4.026 -4.582 -13.219 1.00 93.75 178 GLN A CA 1
ATOM 1329 C C . GLN A 1 178 ? 5.315 -3.773 -13.384 1.00 93.75 178 GLN A C 1
ATOM 1331 O O . GLN A 1 178 ? 5.939 -3.845 -14.445 1.00 93.75 178 GLN A O 1
ATOM 1336 N N . CYS A 1 179 ? 5.785 -3.101 -12.329 1.00 94.75 179 CYS A N 1
ATOM 1337 C CA . CYS A 1 179 ? 7.090 -2.436 -12.334 1.00 94.75 179 CYS A CA 1
ATOM 1338 C C . CYS A 1 179 ? 8.240 -3.431 -12.567 1.00 94.75 179 CYS A C 1
ATOM 1340 O O . CYS A 1 179 ? 9.149 -3.153 -13.348 1.00 94.75 179 CYS A O 1
ATOM 1342 N N . ALA A 1 180 ? 8.195 -4.625 -11.963 1.00 95.06 180 ALA A N 1
ATOM 1343 C CA . ALA A 1 180 ? 9.204 -5.661 -12.202 1.00 95.06 180 ALA A CA 1
ATOM 1344 C C . ALA A 1 180 ? 9.188 -6.156 -13.660 1.00 95.06 180 ALA A C 1
ATOM 1346 O O . ALA A 1 180 ? 10.242 -6.358 -14.267 1.00 95.06 180 ALA A O 1
ATOM 1347 N N . ARG A 1 181 ? 7.999 -6.318 -14.257 1.00 93.38 181 ARG A N 1
ATOM 1348 C CA . ARG A 1 181 ? 7.862 -6.654 -15.684 1.00 93.38 181 ARG A CA 1
ATOM 1349 C C . ARG A 1 181 ? 8.420 -5.548 -16.579 1.00 93.38 181 ARG A C 1
ATOM 1351 O O . ARG A 1 181 ? 9.095 -5.857 -17.558 1.00 93.38 181 ARG A O 1
ATOM 1358 N N . ALA A 1 182 ? 8.152 -4.282 -16.252 1.00 91.94 182 ALA A N 1
ATOM 1359 C CA . ALA A 1 182 ? 8.688 -3.132 -16.978 1.00 91.94 182 ALA A CA 1
ATOM 1360 C C . ALA A 1 182 ? 10.221 -3.112 -16.931 1.00 91.94 182 ALA A C 1
ATOM 1362 O O . ALA A 1 182 ? 10.858 -3.058 -17.980 1.00 91.94 182 ALA A O 1
ATOM 1363 N N . ALA A 1 183 ? 10.809 -3.292 -15.746 1.00 93.81 183 ALA A N 1
ATOM 1364 C CA . ALA A 1 183 ? 12.255 -3.396 -15.568 1.00 93.81 183 ALA A CA 1
ATOM 1365 C C . ALA A 1 183 ? 12.868 -4.533 -16.410 1.00 93.81 183 ALA A C 1
ATOM 1367 O O . ALA A 1 183 ? 13.813 -4.308 -17.161 1.00 93.81 183 ALA A O 1
ATOM 1368 N N . ASN A 1 184 ? 12.285 -5.737 -16.382 1.00 93.81 184 ASN A N 1
ATOM 1369 C CA . ASN A 1 184 ? 12.763 -6.857 -17.204 1.00 93.81 184 ASN A CA 1
ATOM 1370 C C . ASN A 1 184 ? 12.670 -6.580 -18.714 1.00 93.81 184 ASN A C 1
ATOM 1372 O O . ASN A 1 184 ? 13.561 -6.969 -19.471 1.00 93.81 184 ASN A O 1
ATOM 1376 N N . ARG A 1 185 ? 11.619 -5.888 -19.172 1.00 91.25 185 ARG A N 1
ATOM 1377 C CA . ARG A 1 185 ? 11.509 -5.486 -20.582 1.00 91.25 185 ARG A CA 1
ATOM 1378 C C . ARG A 1 185 ? 12.570 -4.467 -20.970 1.00 91.25 185 ARG A C 1
ATOM 1380 O O . ARG A 1 185 ? 13.205 -4.651 -22.007 1.00 91.25 185 ARG A O 1
ATOM 1387 N N . LEU A 1 186 ? 12.791 -3.443 -20.145 1.00 90.75 186 LEU A N 1
ATOM 1388 C CA . LEU A 1 186 ? 13.855 -2.460 -20.364 1.00 90.75 186 LEU A CA 1
ATOM 1389 C C . LEU A 1 186 ? 15.222 -3.152 -20.447 1.00 90.75 186 LEU A C 1
ATOM 1391 O O . LEU A 1 186 ? 15.972 -2.889 -21.383 1.00 90.75 186 LEU A O 1
ATOM 1395 N N . ALA A 1 187 ? 15.489 -4.124 -19.567 1.00 91.94 187 ALA A N 1
ATOM 1396 C CA . ALA A 1 187 ? 16.700 -4.939 -19.631 1.00 91.94 187 ALA A CA 1
ATOM 1397 C C . ALA A 1 187 ? 16.833 -5.698 -20.961 1.00 91.94 187 ALA A C 1
ATOM 1399 O O . ALA A 1 187 ? 17.879 -5.648 -21.598 1.00 91.94 187 ALA A O 1
ATOM 1400 N N . SER A 1 188 ? 15.768 -6.374 -21.408 1.00 91.44 188 SER A N 1
ATOM 1401 C CA . SER A 1 188 ? 15.786 -7.186 -22.637 1.00 91.44 188 SER A CA 1
ATOM 1402 C C . SER A 1 188 ? 15.986 -6.381 -23.926 1.00 91.44 188 SER A C 1
ATOM 1404 O O . SER A 1 188 ? 16.413 -6.931 -24.938 1.00 91.44 188 SER A O 1
ATOM 1406 N N . ARG A 1 189 ? 15.648 -5.088 -23.901 1.00 89.00 189 ARG A N 1
ATOM 1407 C CA . ARG A 1 189 ? 15.727 -4.180 -25.055 1.00 89.00 189 ARG A CA 1
ATOM 1408 C C . ARG A 1 189 ? 16.923 -3.237 -24.999 1.00 89.00 189 ARG A C 1
ATOM 1410 O O . ARG A 1 189 ? 17.130 -2.482 -25.951 1.00 89.00 189 ARG A O 1
ATOM 1417 N N . SER A 1 190 ? 17.664 -3.244 -23.894 1.00 87.44 190 SER A N 1
ATOM 1418 C CA . SER A 1 190 ? 18.858 -2.427 -23.743 1.00 87.44 190 SER A CA 1
ATOM 1419 C C . SER A 1 190 ? 19.932 -2.898 -24.718 1.00 87.44 190 SER A C 1
ATOM 1421 O O . SER A 1 190 ? 20.180 -4.093 -24.862 1.00 87.44 190 SER A O 1
ATOM 1423 N N . THR A 1 191 ? 20.570 -1.949 -25.394 1.00 85.94 191 THR A N 1
ATOM 1424 C CA . THR A 1 191 ? 21.754 -2.199 -26.231 1.00 85.94 191 THR A CA 1
ATOM 1425 C C . THR A 1 191 ? 23.061 -2.032 -25.455 1.00 85.94 191 THR A C 1
ATOM 1427 O O . THR A 1 191 ? 24.131 -2.273 -26.000 1.00 85.94 191 THR A O 1
ATOM 1430 N N . ASP A 1 192 ? 22.967 -1.591 -24.201 1.00 88.81 192 ASP A N 1
ATOM 1431 C CA . ASP A 1 192 ? 24.056 -1.418 -23.242 1.00 88.81 192 ASP A CA 1
ATOM 1432 C C . ASP A 1 192 ? 23.912 -2.505 -22.162 1.00 88.81 192 ASP A C 1
ATOM 1434 O O . ASP A 1 192 ? 22.879 -2.567 -21.485 1.00 88.81 192 ASP A O 1
ATOM 1438 N N . GLU A 1 193 ? 24.909 -3.386 -22.032 1.00 89.38 193 GLU A N 1
ATOM 1439 C CA . GLU A 1 193 ? 24.863 -4.522 -21.097 1.00 89.38 193 GLU A CA 1
ATOM 1440 C C . GLU A 1 193 ? 24.879 -4.063 -19.632 1.00 89.38 193 GLU A C 1
ATOM 1442 O O . GLU A 1 193 ? 24.179 -4.648 -18.806 1.00 89.38 193 GLU A O 1
ATOM 1447 N N . ASP A 1 194 ? 25.575 -2.969 -19.305 1.00 90.56 194 ASP A N 1
ATOM 1448 C CA . ASP A 1 194 ? 25.583 -2.426 -17.944 1.00 90.56 194 ASP A CA 1
ATOM 1449 C C . ASP A 1 194 ? 24.202 -1.867 -17.589 1.00 90.56 194 ASP A C 1
ATOM 1451 O O . ASP A 1 194 ? 23.688 -2.066 -16.485 1.00 90.56 194 ASP A O 1
ATOM 1455 N N . ALA A 1 195 ? 23.559 -1.173 -18.533 1.00 88.00 195 ALA A N 1
ATOM 1456 C CA . ALA A 1 195 ? 22.179 -0.726 -18.363 1.00 88.00 195 ALA A CA 1
ATOM 1457 C C . ALA A 1 195 ? 21.198 -1.910 -18.285 1.00 88.00 195 ALA A C 1
ATOM 1459 O O . ALA A 1 195 ? 20.280 -1.890 -17.459 1.00 88.00 195 ALA A O 1
ATOM 1460 N N . ALA A 1 196 ? 21.416 -2.963 -19.079 1.00 91.69 196 ALA A N 1
ATOM 1461 C CA . ALA A 1 196 ? 20.611 -4.179 -19.037 1.00 91.69 196 ALA A CA 1
ATOM 1462 C C . ALA A 1 196 ? 20.682 -4.838 -17.654 1.00 91.69 196 ALA A C 1
ATOM 1464 O O . ALA A 1 196 ? 19.646 -5.134 -17.055 1.00 91.69 196 ALA A O 1
ATOM 1465 N N . GLU A 1 197 ? 21.888 -5.007 -17.113 1.00 94.81 197 GLU A N 1
ATOM 1466 C CA . GLU A 1 197 ? 22.094 -5.613 -15.801 1.00 94.81 197 GLU A CA 1
ATOM 1467 C C . GLU A 1 197 ? 21.500 -4.763 -14.676 1.00 94.81 197 GLU A C 1
ATOM 1469 O O . GLU A 1 197 ? 20.840 -5.298 -13.783 1.00 94.81 197 GLU A O 1
ATOM 1474 N N . ARG A 1 198 ? 21.623 -3.432 -14.748 1.00 93.69 198 ARG A N 1
ATOM 1475 C CA . ARG A 1 198 ? 20.964 -2.531 -13.790 1.00 93.69 198 ARG A CA 1
ATOM 1476 C C . ARG A 1 198 ? 19.443 -2.676 -13.814 1.00 93.69 198 ARG A C 1
ATOM 1478 O O . ARG A 1 198 ? 18.831 -2.745 -12.753 1.00 93.69 198 ARG A O 1
ATOM 1485 N N . HIS A 1 199 ? 18.825 -2.805 -14.985 1.00 94.00 199 HIS A N 1
ATOM 1486 C CA . HIS A 1 199 ? 17.385 -3.056 -15.081 1.00 94.00 199 HIS A CA 1
ATOM 1487 C C . HIS A 1 199 ? 16.981 -4.449 -14.558 1.00 94.00 199 HIS A C 1
ATOM 1489 O O . HIS A 1 199 ? 15.939 -4.580 -13.907 1.00 94.00 199 HIS A O 1
ATOM 1495 N N . ARG A 1 200 ? 17.811 -5.488 -14.745 1.00 95.88 200 ARG A N 1
ATOM 1496 C CA . ARG A 1 200 ? 17.605 -6.800 -14.091 1.00 95.88 200 ARG A CA 1
ATOM 1497 C C . ARG A 1 200 ? 17.727 -6.684 -12.569 1.00 95.88 200 ARG A C 1
ATOM 1499 O O . ARG A 1 200 ? 16.954 -7.310 -11.844 1.00 95.88 200 ARG A O 1
ATOM 1506 N N . ALA A 1 201 ? 18.668 -5.883 -12.068 1.00 96.56 201 ALA A N 1
ATOM 1507 C CA . ALA A 1 201 ? 18.803 -5.588 -10.644 1.00 96.56 201 ALA A CA 1
ATOM 1508 C C . ALA A 1 201 ? 17.563 -4.858 -10.103 1.00 96.56 201 ALA A C 1
ATOM 1510 O O . ALA A 1 201 ? 16.998 -5.306 -9.108 1.00 96.56 201 ALA A O 1
ATOM 1511 N N . THR A 1 202 ? 17.045 -3.846 -10.813 1.00 96.25 202 THR A N 1
ATOM 1512 C CA . THR A 1 202 ? 15.766 -3.203 -10.475 1.00 96.25 202 THR A CA 1
ATOM 1513 C C . THR A 1 202 ? 14.648 -4.237 -10.351 1.00 96.25 202 THR A C 1
ATOM 1515 O O . THR A 1 202 ? 13.930 -4.240 -9.356 1.00 96.25 202 THR A O 1
ATOM 1518 N N . ALA A 1 203 ? 14.505 -5.162 -11.306 1.00 96.75 203 ALA A N 1
ATOM 1519 C CA . ALA A 1 203 ? 13.468 -6.194 -11.235 1.00 96.75 203 ALA A CA 1
ATOM 1520 C C . ALA A 1 203 ? 13.604 -7.096 -9.989 1.00 96.75 203 ALA A C 1
ATOM 1522 O O . ALA A 1 203 ? 12.596 -7.439 -9.363 1.00 96.75 203 ALA A O 1
ATOM 1523 N N . ARG A 1 204 ? 14.838 -7.446 -9.596 1.00 97.75 204 ARG A N 1
ATOM 1524 C CA . ARG A 1 204 ? 15.133 -8.211 -8.368 1.00 97.75 204 ARG A CA 1
ATOM 1525 C C . ARG A 1 204 ? 14.777 -7.425 -7.101 1.00 97.75 204 ARG A C 1
ATOM 1527 O O . ARG A 1 204 ? 14.150 -7.977 -6.191 1.00 97.75 204 ARG A O 1
ATOM 1534 N N . ASP A 1 205 ? 15.106 -6.139 -7.060 1.00 97.81 205 ASP A N 1
ATOM 1535 C CA . ASP A 1 205 ? 14.775 -5.260 -5.934 1.00 97.81 205 ASP A CA 1
ATOM 1536 C C . ASP A 1 205 ? 13.255 -5.084 -5.794 1.00 97.81 205 ASP A C 1
ATOM 1538 O O . ASP A 1 205 ? 12.704 -5.202 -4.696 1.00 97.81 205 ASP A O 1
ATOM 1542 N N . VAL A 1 206 ? 12.542 -4.909 -6.911 1.00 96.88 206 VAL A N 1
ATOM 1543 C CA . VAL A 1 206 ? 11.074 -4.828 -6.921 1.00 96.88 206 VAL A CA 1
ATOM 1544 C C . VAL A 1 206 ? 10.436 -6.143 -6.469 1.00 96.88 206 VAL A C 1
ATOM 1546 O O . VAL A 1 206 ? 9.468 -6.127 -5.706 1.00 96.88 206 VAL A O 1
ATOM 1549 N N . ALA A 1 207 ? 10.982 -7.296 -6.867 1.00 96.69 207 ALA A N 1
ATOM 1550 C CA . ALA A 1 207 ? 10.509 -8.593 -6.380 1.00 96.69 207 ALA A CA 1
ATOM 1551 C C . ALA A 1 207 ? 10.662 -8.723 -4.852 1.00 96.69 207 ALA A C 1
ATOM 1553 O O . ALA A 1 207 ? 9.766 -9.247 -4.181 1.00 96.69 207 ALA A O 1
ATOM 1554 N N . THR A 1 208 ? 11.748 -8.184 -4.292 1.00 97.44 208 THR A N 1
ATOM 1555 C CA . THR A 1 208 ? 11.953 -8.104 -2.839 1.00 97.44 208 THR A CA 1
ATOM 1556 C C . THR A 1 208 ? 10.920 -7.191 -2.181 1.00 97.44 208 THR A C 1
ATOM 1558 O O . THR A 1 208 ? 10.267 -7.606 -1.222 1.00 97.44 208 THR A O 1
ATOM 1561 N N . ALA A 1 209 ? 10.695 -5.990 -2.723 1.00 97.00 209 ALA A N 1
ATOM 1562 C CA . ALA A 1 209 ? 9.680 -5.063 -2.220 1.00 97.00 209 ALA A CA 1
ATOM 1563 C C . ALA A 1 209 ? 8.268 -5.674 -2.252 1.00 97.00 209 ALA A C 1
ATOM 1565 O O . ALA A 1 209 ? 7.502 -5.559 -1.292 1.00 97.00 209 ALA A O 1
ATOM 1566 N N . ARG A 1 210 ? 7.936 -6.411 -3.316 1.00 97.00 210 ARG A N 1
ATOM 1567 C CA . ARG A 1 210 ? 6.674 -7.149 -3.447 1.00 97.00 210 ARG A CA 1
ATOM 1568 C C . ARG A 1 210 ? 6.538 -8.261 -2.409 1.00 97.00 210 ARG A C 1
ATOM 1570 O O . ARG A 1 210 ? 5.463 -8.413 -1.832 1.00 97.00 210 ARG A O 1
ATOM 1577 N N . ARG A 1 211 ? 7.598 -9.038 -2.155 1.00 97.38 211 ARG A N 1
ATOM 1578 C CA . ARG A 1 211 ? 7.593 -10.064 -1.096 1.00 97.38 211 ARG A CA 1
ATOM 1579 C C . ARG A 1 211 ? 7.279 -9.433 0.261 1.00 97.38 211 ARG A C 1
ATOM 1581 O O . ARG A 1 211 ? 6.361 -9.895 0.927 1.00 97.38 211 ARG A O 1
ATOM 1588 N N . LEU A 1 212 ? 7.973 -8.351 0.613 1.00 96.81 212 LEU A N 1
ATOM 1589 C CA . LEU A 1 212 ? 7.738 -7.628 1.866 1.00 96.81 212 LEU A CA 1
ATOM 1590 C C . LEU A 1 212 ? 6.334 -7.014 1.926 1.00 96.81 212 LEU A C 1
ATOM 1592 O O . LEU A 1 212 ? 5.693 -7.056 2.967 1.00 96.81 212 LEU A O 1
ATOM 1596 N N . THR A 1 213 ? 5.804 -6.521 0.803 1.00 96.62 213 THR A N 1
ATOM 1597 C CA . THR A 1 213 ? 4.417 -6.029 0.727 1.00 96.62 213 THR A CA 1
ATOM 1598 C C . THR A 1 213 ? 3.410 -7.126 1.089 1.00 96.62 213 THR A C 1
ATOM 1600 O O . THR A 1 213 ? 2.472 -6.880 1.837 1.00 96.62 213 THR A O 1
ATOM 1603 N N . ARG A 1 214 ? 3.624 -8.362 0.621 1.00 95.50 214 ARG A N 1
ATOM 1604 C CA . ARG A 1 214 ? 2.776 -9.514 0.978 1.00 95.50 214 ARG A CA 1
ATOM 1605 C C . ARG A 1 214 ? 2.931 -9.962 2.428 1.00 95.50 214 ARG A C 1
ATOM 1607 O O . ARG A 1 214 ? 2.033 -10.602 2.964 1.00 95.50 214 ARG A O 1
ATOM 1614 N N . GLU A 1 215 ? 4.081 -9.710 3.041 1.00 95.19 215 GLU A N 1
ATOM 1615 C CA . GLU A 1 215 ? 4.269 -9.944 4.475 1.00 95.19 215 GLU A CA 1
ATOM 1616 C C . GLU A 1 215 ? 3.491 -8.907 5.285 1.00 95.19 215 GLU A C 1
ATOM 1618 O O . GLU A 1 215 ? 2.753 -9.287 6.185 1.00 95.19 215 GLU A O 1
ATOM 1623 N N . VAL A 1 216 ? 3.559 -7.626 4.907 1.00 95.69 216 VAL A N 1
ATOM 1624 C CA . VAL A 1 216 ? 2.736 -6.563 5.509 1.00 95.69 216 VAL A CA 1
ATOM 1625 C C . VAL A 1 216 ? 1.245 -6.873 5.359 1.00 95.69 216 VAL A C 1
ATOM 1627 O O . VAL A 1 216 ? 0.510 -6.760 6.333 1.00 95.69 216 VAL A O 1
ATOM 1630 N N . ARG A 1 217 ? 0.806 -7.327 4.176 1.00 95.56 217 ARG A N 1
ATOM 1631 C CA . ARG A 1 217 ? -0.588 -7.721 3.920 1.00 95.56 217 ARG A CA 1
ATOM 1632 C C . ARG A 1 217 ? -1.097 -8.758 4.920 1.00 95.56 217 ARG A C 1
ATOM 1634 O O . ARG A 1 217 ? -2.179 -8.570 5.458 1.00 95.56 217 ARG A O 1
ATOM 1641 N N . ARG A 1 218 ? -0.317 -9.813 5.175 1.00 94.31 218 ARG A N 1
ATOM 1642 C CA . ARG A 1 218 ? -0.681 -10.892 6.112 1.00 94.31 218 ARG A CA 1
ATOM 1643 C C . ARG A 1 218 ? -0.788 -10.417 7.556 1.00 94.31 218 ARG A C 1
ATOM 1645 O O . ARG A 1 218 ? -1.633 -10.886 8.303 1.00 94.31 218 ARG A O 1
ATOM 1652 N N . GLU A 1 219 ? 0.058 -9.480 7.966 1.00 94.25 219 GLU A N 1
ATOM 1653 C CA . GLU A 1 219 ? -0.052 -8.903 9.309 1.00 94.25 219 GLU A CA 1
ATOM 1654 C C . GLU A 1 219 ? -1.235 -7.942 9.422 1.00 94.25 219 GLU A C 1
ATOM 1656 O O . GLU A 1 219 ? -1.895 -7.900 10.456 1.00 94.25 219 GLU A O 1
ATOM 1661 N N . LEU A 1 220 ? -1.550 -7.214 8.346 1.00 95.06 220 LEU A N 1
ATOM 1662 C CA . LEU A 1 220 ? -2.751 -6.388 8.282 1.00 95.06 220 LEU A CA 1
ATOM 1663 C C . LEU A 1 220 ? -4.041 -7.211 8.388 1.00 95.06 220 LEU A C 1
ATOM 1665 O O . LEU A 1 220 ? -4.962 -6.717 9.029 1.00 95.06 220 LEU A O 1
ATOM 1669 N N . GLU A 1 221 ? -4.084 -8.445 7.861 1.00 95.44 221 GLU A N 1
ATOM 1670 C CA . GLU A 1 221 ? -5.211 -9.388 8.072 1.00 95.44 221 GLU A CA 1
ATOM 1671 C C . GLU A 1 221 ? -5.480 -9.571 9.552 1.00 95.44 221 GLU A C 1
ATOM 1673 O O . GLU A 1 221 ? -6.588 -9.343 10.029 1.00 95.44 221 GLU A O 1
ATOM 1678 N N . ARG A 1 222 ? -4.423 -9.853 10.314 1.00 95.25 222 ARG A N 1
ATOM 1679 C CA . ARG A 1 222 ? -4.537 -10.002 11.760 1.00 95.25 222 ARG A CA 1
ATOM 1680 C C . ARG A 1 222 ? -5.058 -8.729 12.430 1.00 95.25 222 ARG A C 1
ATOM 1682 O O . ARG A 1 222 ? -5.909 -8.813 13.308 1.00 95.25 222 ARG A O 1
ATOM 1689 N N . VAL A 1 223 ? -4.554 -7.553 12.050 1.00 96.19 223 VAL A N 1
ATOM 1690 C CA . VAL A 1 223 ? -5.026 -6.276 12.620 1.00 96.19 223 VAL A CA 1
ATOM 1691 C C . VAL A 1 223 ? -6.502 -6.036 12.274 1.00 96.19 223 VAL A C 1
ATOM 1693 O O . VAL A 1 223 ? -7.262 -5.584 13.131 1.00 96.19 223 VAL A O 1
ATOM 1696 N N . HIS A 1 224 ? -6.913 -6.345 11.043 1.00 96.25 224 HIS A N 1
ATOM 1697 C CA . HIS A 1 224 ? -8.289 -6.186 10.585 1.00 96.25 224 HIS A CA 1
ATOM 1698 C C . HIS A 1 224 ? -9.253 -7.128 11.314 1.00 96.25 224 HIS A C 1
ATOM 1700 O O . HIS A 1 224 ? -10.295 -6.675 11.789 1.00 96.25 224 HIS A O 1
ATOM 1706 N N . ASP A 1 225 ? -8.879 -8.398 11.479 1.00 96.94 225 ASP A N 1
ATOM 1707 C CA . ASP A 1 225 ? -9.671 -9.391 12.206 1.00 96.94 225 ASP A CA 1
ATOM 1708 C C . ASP A 1 225 ? -9.887 -8.975 13.665 1.00 96.94 225 ASP A C 1
ATOM 1710 O O . ASP A 1 225 ? -11.016 -8.994 14.161 1.00 96.94 225 ASP A O 1
ATOM 1714 N N . LEU A 1 226 ? -8.826 -8.521 14.343 1.00 96.56 226 LEU A N 1
ATOM 1715 C CA . LEU A 1 226 ? -8.916 -8.012 15.714 1.00 96.56 226 LEU A CA 1
ATOM 1716 C C . LEU A 1 226 ? -9.804 -6.758 15.794 1.00 96.56 226 LEU A C 1
ATOM 1718 O O . LEU A 1 226 ? -10.634 -6.640 16.695 1.00 96.56 226 LEU A O 1
ATOM 1722 N N . ALA A 1 227 ? -9.691 -5.835 14.832 1.00 94.88 227 ALA A N 1
ATOM 1723 C CA . ALA A 1 227 ? -10.569 -4.666 14.753 1.00 94.88 227 ALA A CA 1
ATOM 1724 C C . ALA A 1 227 ? -12.039 -5.054 14.491 1.00 94.88 227 ALA A C 1
ATOM 1726 O O . ALA A 1 227 ? -12.950 -4.398 14.997 1.00 94.88 227 ALA A O 1
ATOM 1727 N N . GLY A 1 228 ? -12.280 -6.130 13.737 1.00 95.25 228 GLY A N 1
ATOM 1728 C CA . GLY A 1 228 ? -13.599 -6.730 13.537 1.00 95.25 228 GLY A CA 1
ATOM 1729 C C . GLY A 1 228 ? -14.190 -7.277 14.835 1.00 95.25 228 GLY A C 1
ATOM 1730 O O . GLY A 1 228 ? -15.310 -6.915 15.194 1.00 95.25 228 GLY A O 1
ATOM 1731 N N . GLN A 1 229 ? -13.409 -8.057 15.584 1.00 95.56 229 GLN A N 1
ATOM 1732 C CA . GLN A 1 229 ? -13.805 -8.573 16.898 1.00 95.56 229 GLN A CA 1
ATOM 1733 C C . GLN A 1 229 ? -14.105 -7.438 17.885 1.00 95.56 229 GLN A C 1
ATOM 1735 O O . GLN A 1 229 ? -15.099 -7.490 18.610 1.00 95.56 229 GLN A O 1
ATOM 1740 N N . LEU A 1 230 ? -13.291 -6.375 17.877 1.00 93.12 230 LEU A N 1
ATOM 1741 C 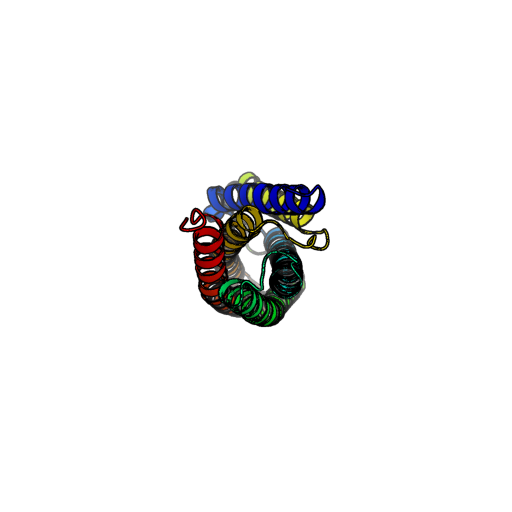CA . LEU A 1 230 ? -13.494 -5.211 18.737 1.00 93.12 230 LEU A CA 1
ATOM 1742 C C . LEU A 1 230 ? -14.799 -4.496 18.385 1.00 93.12 230 LEU A C 1
ATOM 1744 O O . LEU A 1 230 ? -15.579 -4.142 19.268 1.00 93.12 230 LEU A O 1
ATOM 1748 N N . HIS A 1 231 ? -15.069 -4.335 17.089 1.00 93.00 231 HIS A N 1
ATOM 1749 C CA . HIS A 1 231 ? -16.316 -3.761 16.603 1.00 93.00 231 HIS A CA 1
ATOM 1750 C C . HIS A 1 231 ? -17.531 -4.576 17.046 1.00 93.00 231 HIS A C 1
ATOM 1752 O O . HIS A 1 231 ? -18.470 -4.010 17.604 1.00 93.00 231 HIS A O 1
ATOM 1758 N N . GLU A 1 232 ? -17.495 -5.896 16.875 1.00 91.69 232 GLU A N 1
ATOM 1759 C CA . GLU A 1 232 ? -18.562 -6.788 17.329 1.00 91.69 232 GLU A CA 1
ATOM 1760 C C . GLU A 1 232 ? -18.777 -6.714 18.841 1.00 91.69 232 GLU A C 1
ATOM 1762 O O . GLU A 1 232 ? -19.922 -6.650 19.287 1.00 91.69 232 GLU A O 1
ATOM 1767 N N . LEU A 1 233 ? -17.699 -6.679 19.632 1.00 89.56 233 LEU A N 1
ATOM 1768 C CA . LEU A 1 233 ? -17.772 -6.571 21.088 1.00 89.56 233 LEU A CA 1
ATOM 1769 C C . LEU A 1 233 ? -18.482 -5.283 21.519 1.00 89.56 233 LEU A C 1
ATOM 1771 O O . LEU A 1 233 ? -19.379 -5.332 22.357 1.00 89.56 233 LEU A O 1
ATOM 1775 N N . THR A 1 234 ? -18.135 -4.149 20.903 1.00 86.62 234 THR A N 1
ATOM 1776 C CA . THR A 1 234 ? -18.766 -2.849 21.199 1.00 86.62 234 THR A CA 1
ATOM 1777 C C . THR A 1 234 ? -20.196 -2.713 20.678 1.00 86.62 234 THR A C 1
ATOM 1779 O O . THR A 1 234 ? -20.952 -1.888 21.182 1.00 86.62 234 THR A O 1
ATOM 1782 N N . ALA A 1 235 ? -20.590 -3.522 19.691 1.00 85.06 235 ALA A N 1
ATOM 1783 C CA . ALA A 1 235 ? -21.940 -3.525 19.133 1.00 85.06 235 ALA A CA 1
ATOM 1784 C C . ALA A 1 235 ? -22.920 -4.426 19.908 1.00 85.06 235 ALA A C 1
ATOM 1786 O O . ALA A 1 235 ? -24.127 -4.374 19.656 1.00 85.06 235 ALA A O 1
ATOM 1787 N N . ARG A 1 236 ? -22.438 -5.268 20.837 1.00 79.94 236 ARG A N 1
ATOM 1788 C CA . ARG A 1 236 ? -23.310 -6.125 21.651 1.00 79.94 236 ARG A CA 1
ATOM 1789 C C . ARG A 1 236 ? -24.180 -5.252 22.565 1.00 79.94 236 ARG A C 1
ATOM 1791 O O . ARG A 1 236 ? -23.634 -4.450 23.322 1.00 79.94 236 ARG A O 1
ATOM 1798 N N . PRO A 1 237 ? -25.516 -5.422 22.559 1.00 63.53 237 PRO A N 1
ATOM 1799 C CA . PRO A 1 237 ? -26.353 -4.793 23.566 1.00 63.53 237 PRO A CA 1
ATOM 1800 C C . PRO A 1 237 ? -25.893 -5.269 24.945 1.00 63.53 237 PRO A C 1
ATOM 1802 O O . PRO A 1 237 ? -25.662 -6.470 25.131 1.00 63.53 237 PRO A O 1
ATOM 1805 N N . ALA A 1 238 ? -25.751 -4.339 25.894 1.00 58.28 238 ALA A N 1
ATOM 1806 C CA . ALA A 1 238 ? -25.509 -4.683 27.289 1.00 58.28 238 ALA A CA 1
ATOM 1807 C C . ALA A 1 238 ? -26.583 -5.697 27.695 1.00 58.28 238 ALA A C 1
ATOM 1809 O O . ALA A 1 238 ? -27.775 -5.399 27.605 1.00 58.28 238 ALA A O 1
ATOM 1810 N N . ARG A 1 239 ? -26.174 -6.925 28.031 1.00 49.12 239 ARG A N 1
ATOM 1811 C CA . ARG A 1 239 ? -27.112 -7.950 28.488 1.00 49.12 239 ARG A CA 1
ATOM 1812 C C . ARG A 1 239 ? -27.691 -7.450 29.811 1.00 49.12 239 ARG A C 1
ATOM 1814 O O . ARG A 1 239 ? -26.986 -7.454 30.815 1.00 49.12 239 ARG A O 1
ATOM 1821 N N . SER A 1 240 ? -28.917 -6.935 29.741 1.00 41.38 240 SER A N 1
ATOM 1822 C CA . SER A 1 240 ? -29.773 -6.575 30.874 1.00 41.38 240 SER A CA 1
ATOM 1823 C C . SER A 1 240 ? -30.098 -7.795 31.719 1.00 41.38 240 SER A C 1
ATOM 1825 O O . SER A 1 240 ? -30.438 -8.823 31.083 1.00 41.38 240 SER A O 1
#

Secondary structure (DSSP, 8-state):
--HHHHHHHHHHHHHHHHHHHHHHTGGGGGG--HHHHHHHHHHHHHHHHHHHHHHHHHHHHHHHHHHHHHH-TT---HHHHHHHHHHHHHHHHHHHHHHHHHHHHHHHHHHHHHHTTSPPPPPP-S-THHHHHHHHHHHHHHHHH-SPPPP---HHHHHHHHHHHHHHHHHHHHHHHHHHHHHHHHHHH-SSHHHHHHHHHHHHHHHHHHHHHHHHHHHHHHHHHHHHHHHHHHHSPP--

Foldseek 3Di:
DDPQLVLLLVLLVVLLVLLVQLLVLLLCLLQAFLVLLLLLLVLLLLLLVLLLLQLQLLLLQLCVQLVCQCPDPVDHPNVLNVLSNVLNVLSVVLSVLSVVLSVLSVVLSVLSVVLVVADGFDHDPDDHVSSVSSSVSSVVSSVSSNDRRHRNHDLVSSLSSLVSSLSSLVSSLSSLQSSLSNLCVRLVRGPDVVSNVSSPVSSVSSVVSSVSSVVSSVSSVVSNVSSVVSVVVVPDDDPD

Organism: NCBI:txid103721

Nearest PDB structures (foldseek):
  4e40-assembly1_A  TM=3.955E-01  e=9.432E-03  Trypanosoma congolense IL3000
  6xz6-assembly2_C  TM=3.066E-01  e=1.431E-02  Trypanosoma brucei brucei TREU927
  7ung-assembly1_D7  TM=3.266E-01  e=4.827E-01  Homo sapiens
  8iyj-assembly1_W7  TM=2.434E-01  e=1.848E+00  Mus musculus
  8snb-assembly1_8G  TM=2.257E-01  e=4.061E+00  Strongylocentrotus purpuratus

Solvent-accessible surface area (backbone atoms only — not comparable to full-atom values): 11084 Å² total; per-residue (Å²): 130,54,76,49,33,53,53,39,44,50,31,51,51,53,20,34,52,26,39,50,55,16,54,74,41,30,84,35,40,37,70,43,56,67,69,55,50,25,49,42,30,46,27,52,22,43,36,32,47,20,52,27,29,41,31,47,9,43,16,55,11,21,46,48,48,19,51,51,30,62,69,40,94,88,56,65,39,63,70,58,21,50,52,22,45,51,32,18,51,44,23,51,56,34,28,58,43,26,49,54,23,19,51,30,23,46,50,19,19,54,38,33,56,61,30,56,76,44,75,81,48,71,84,76,91,68,78,61,73,53,20,54,49,24,40,52,22,34,46,51,17,20,65,47,28,67,56,80,36,41,50,27,65,44,50,70,53,39,27,52,47,36,53,41,50,35,52,43,32,52,46,51,32,54,50,32,53,26,48,24,49,18,26,43,50,50,20,75,45,34,86,40,68,70,34,16,51,30,20,44,48,20,21,53,31,26,51,51,19,29,52,38,29,54,52,35,32,57,44,35,49,55,32,25,53,46,29,45,53,51,35,53,61,72,66,53,74,81,86,122

pLDDT: mean 89.03, std 10.73, range [41.38, 97.81]

Mean predicted aligned error: 5.35 Å